Protein AF-A0A358KJN2-F1 (afdb_monomer_lite)

pLDDT: mean 77.31, std 19.01, range [31.12, 95.62]

Sequence (207 aa):
GGTTQKQGVAPDIVLPTPYDYMEIGEATLPNSLAADHTDPLNYRKLNRVNDYVKRLTTRSDARIKDDQDFAYILEDIKTLKERLLDKSLSLNETTRLKEKDDEKEKREIRKKERKDRGKPEETVYDLTIKMIQKNLKLGEEVEDEEKPIRLEEEDDNEEEVEEDEEDAPKLDPHLRETMFILHDYIKLLDPKKQIAAKDSGDSNPVQ

Radius of gyration: 24.32 Å; chains: 1; bounding box: 46×49×75 Å

Foldseek 3Di:
DWDCFLVHDDDLADQQALVVVDCDDLVNDPPGDDTDDDDDDDDDDPPLPVVCSVVLNVVLVVVLVVDPVSVVRVVVSVVSVVCVVDPDDDPDPVVVVVVVVVVVVVVVVVVVVVVVVDDPPDDDFDDDPVCVVVVPDTPDDPPDDPDPPDPPPPPVDPPPPVPVPVPPDDPDPVVVSVVVSVVVSVVPDDPVPPPDPPCPDDDDDDD

Structure (mmCIF, N/CA/C/O backbone):
data_AF-A0A358KJN2-F1
#
_entry.id   AF-A0A358KJN2-F1
#
loop_
_atom_site.group_PDB
_atom_site.id
_atom_site.type_symbol
_atom_site.label_atom_id
_atom_site.label_alt_id
_atom_site.label_comp_id
_atom_site.label_asym_id
_atom_site.label_entity_id
_atom_site.label_seq_id
_atom_site.pdbx_PDB_ins_code
_atom_site.Cartn_x
_atom_site.Cartn_y
_atom_site.Cartn_z
_atom_site.occupancy
_atom_site.B_iso_or_equiv
_atom_site.auth_seq_id
_atom_site.auth_comp_id
_atom_site.auth_asym_id
_atom_site.auth_atom_id
_atom_site.pdbx_PDB_model_num
ATOM 1 N N . GLY A 1 1 ? 18.711 13.678 -13.157 1.00 80.94 1 GLY A N 1
ATOM 2 C CA . GLY A 1 1 ? 18.967 13.342 -11.758 1.00 80.94 1 GLY A CA 1
ATOM 3 C C . GLY A 1 1 ? 17.910 13.988 -10.904 1.00 80.94 1 GLY A C 1
ATOM 4 O O . GLY A 1 1 ? 18.170 15.053 -10.375 1.00 80.94 1 GLY A O 1
ATOM 5 N N . GLY A 1 2 ? 16.718 13.395 -10.810 1.00 82.06 2 GLY A N 1
ATOM 6 C CA . GLY A 1 2 ? 15.733 13.837 -9.816 1.00 82.06 2 GLY A CA 1
ATOM 7 C C . GLY A 1 2 ? 16.066 13.225 -8.456 1.00 82.06 2 GLY A C 1
ATOM 8 O O . GLY A 1 2 ? 16.504 12.074 -8.415 1.00 82.06 2 GLY A O 1
ATOM 9 N N . THR A 1 3 ? 15.911 13.989 -7.376 1.00 85.88 3 THR A N 1
ATOM 10 C CA . THR A 1 3 ? 16.039 13.477 -6.004 1.00 85.88 3 THR A CA 1
ATOM 11 C C . THR A 1 3 ? 14.755 12.778 -5.551 1.00 85.88 3 THR A C 1
ATOM 13 O O . THR A 1 3 ? 13.666 13.126 -5.999 1.00 85.88 3 THR A O 1
ATOM 16 N N . THR A 1 4 ? 14.872 11.816 -4.635 1.00 88.25 4 THR A N 1
ATOM 17 C CA . THR A 1 4 ? 13.730 1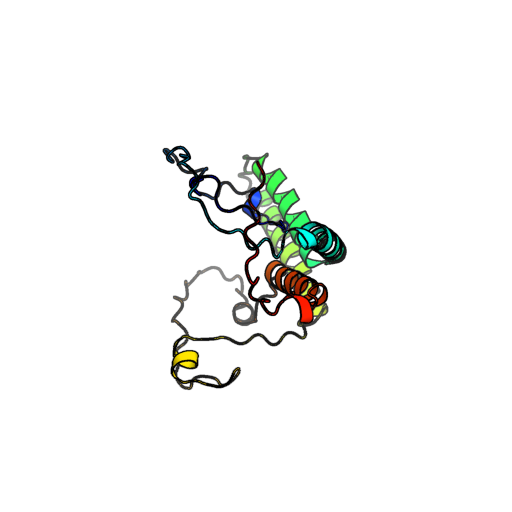1.184 -3.951 1.00 88.25 4 THR A CA 1
ATOM 18 C C . THR A 1 4 ? 13.247 11.991 -2.743 1.00 88.25 4 THR A C 1
ATOM 20 O O . THR A 1 4 ? 12.239 11.636 -2.139 1.00 88.25 4 THR A O 1
ATOM 23 N N . GLN A 1 5 ? 13.946 13.073 -2.378 1.00 88.44 5 GLN A N 1
ATOM 24 C CA . GLN A 1 5 ? 13.589 13.943 -1.254 1.00 88.44 5 GLN A CA 1
ATOM 25 C C . GLN A 1 5 ? 12.132 14.411 -1.373 1.00 88.44 5 GLN A C 1
ATOM 27 O O . GLN A 1 5 ? 11.743 14.943 -2.416 1.00 88.44 5 GLN A O 1
ATOM 32 N N . LYS A 1 6 ? 11.337 14.254 -0.306 1.00 86.00 6 LYS A N 1
ATOM 33 C CA . LYS A 1 6 ? 9.888 14.577 -0.226 1.00 86.00 6 LYS A CA 1
ATOM 34 C C . LYS A 1 6 ? 8.957 13.772 -1.139 1.00 86.00 6 LYS A C 1
ATOM 36 O O . LYS A 1 6 ? 7.827 13.517 -0.742 1.00 86.00 6 LYS A O 1
ATOM 41 N N . GLN A 1 7 ? 9.380 13.429 -2.352 1.00 82.31 7 GLN A N 1
ATOM 42 C CA . GLN A 1 7 ? 8.537 12.785 -3.364 1.00 82.31 7 GLN A CA 1
ATOM 43 C C . GLN A 1 7 ? 8.603 11.254 -3.312 1.00 82.31 7 GLN A C 1
ATOM 45 O O . GLN A 1 7 ? 7.699 10.591 -3.813 1.00 82.31 7 GLN A O 1
ATOM 50 N N . GLY A 1 8 ? 9.646 10.691 -2.696 1.00 88.56 8 GLY A N 1
ATOM 51 C CA . GLY A 1 8 ? 9.863 9.252 -2.630 1.00 88.56 8 GLY A CA 1
ATOM 52 C C . GLY A 1 8 ? 10.015 8.617 -4.015 1.00 88.56 8 GLY A C 1
ATOM 53 O O . GLY A 1 8 ? 10.460 9.254 -4.972 1.00 88.56 8 GLY A O 1
ATOM 54 N N . VAL A 1 9 ? 9.648 7.339 -4.109 1.00 91.00 9 VAL A N 1
ATOM 55 C CA . VAL A 1 9 ? 9.553 6.600 -5.372 1.00 91.00 9 VAL A CA 1
ATOM 56 C C . VAL A 1 9 ? 8.091 6.232 -5.583 1.00 91.00 9 VAL A C 1
ATOM 58 O O . VAL A 1 9 ? 7.547 5.414 -4.845 1.00 91.00 9 VAL A O 1
ATOM 61 N N . ALA A 1 10 ? 7.455 6.840 -6.583 1.00 89.88 10 ALA A N 1
ATOM 62 C CA . ALA A 1 10 ? 6.084 6.505 -6.947 1.00 89.88 10 ALA A CA 1
ATOM 63 C C . ALA A 1 10 ? 6.050 5.131 -7.646 1.00 89.88 10 ALA A C 1
ATOM 65 O O . ALA A 1 10 ? 6.759 4.954 -8.643 1.00 89.88 10 ALA A O 1
ATOM 66 N N . PRO A 1 11 ? 5.262 4.159 -7.152 1.00 92.56 11 PRO A N 1
ATOM 67 C CA . PRO A 1 11 ? 5.132 2.862 -7.803 1.00 92.56 11 PRO A CA 1
ATOM 68 C C . PRO A 1 11 ? 4.306 2.969 -9.094 1.00 92.56 11 PRO A C 1
ATOM 70 O O . PRO A 1 11 ? 3.383 3.776 -9.189 1.00 92.56 11 PRO A O 1
ATOM 73 N N . ASP A 1 12 ? 4.602 2.113 -10.078 1.00 92.00 12 ASP A N 1
ATOM 74 C CA . ASP A 1 12 ? 3.859 2.064 -11.351 1.00 92.00 12 ASP A CA 1
ATOM 75 C C . ASP A 1 12 ? 2.407 1.582 -11.172 1.00 92.00 12 ASP A C 1
ATOM 77 O O . ASP A 1 12 ? 1.512 1.960 -11.930 1.00 92.00 12 ASP A O 1
ATOM 81 N N . ILE A 1 13 ? 2.174 0.721 -10.177 1.00 93.12 13 ILE A N 1
ATOM 82 C CA . ILE A 1 13 ? 0.859 0.198 -9.800 1.00 93.12 13 ILE A CA 1
ATOM 83 C C . ILE A 1 13 ? 0.648 0.548 -8.330 1.00 93.12 13 ILE A C 1
ATOM 85 O O . ILE A 1 13 ? 1.373 0.061 -7.463 1.00 93.12 13 ILE A O 1
ATOM 89 N N . VAL A 1 14 ? -0.327 1.413 -8.064 1.00 92.50 14 VAL A N 1
ATOM 90 C CA . VAL A 1 14 ? -0.659 1.874 -6.714 1.00 92.50 14 VAL A CA 1
ATOM 91 C C . VAL A 1 14 ? -1.756 0.977 -6.156 1.00 92.50 14 VAL A C 1
ATOM 93 O O . VAL A 1 14 ? -2.854 0.923 -6.708 1.00 92.50 14 VAL A O 1
ATOM 96 N N . LEU A 1 15 ? -1.461 0.284 -5.060 1.00 93.69 15 LEU A N 1
ATOM 97 C CA . LEU A 1 15 ? -2.458 -0.462 -4.299 1.00 93.69 15 LEU A CA 1
ATOM 98 C C . LEU A 1 15 ? -3.095 0.467 -3.258 1.00 93.69 15 LEU A C 1
ATOM 100 O O . LEU A 1 15 ? -2.390 1.309 -2.705 1.00 93.69 15 LEU A O 1
ATOM 104 N N . PRO A 1 16 ? -4.400 0.344 -2.966 1.00 92.88 16 PRO A N 1
ATOM 105 C CA . PRO A 1 16 ? -5.042 1.197 -1.976 1.00 92.88 16 PRO A CA 1
ATOM 106 C C . PRO A 1 16 ? -4.472 0.911 -0.584 1.00 92.88 16 PRO A C 1
ATOM 108 O O . PRO A 1 16 ? -4.494 -0.232 -0.124 1.00 92.88 16 PRO A O 1
ATOM 111 N N . THR A 1 17 ? -3.989 1.946 0.105 1.00 90.56 17 THR A N 1
ATOM 112 C CA . THR A 1 17 ? -3.525 1.841 1.492 1.00 90.56 17 THR A CA 1
ATOM 113 C C . THR A 1 17 ? -4.130 2.955 2.357 1.00 90.56 17 THR A C 1
ATOM 115 O O . THR A 1 17 ? -4.420 4.046 1.858 1.00 90.56 17 THR A O 1
ATOM 118 N N . PRO A 1 18 ? -4.335 2.726 3.667 1.00 86.94 18 PRO A N 1
ATOM 119 C CA . PRO A 1 18 ? -4.696 3.801 4.591 1.00 86.94 18 PRO A CA 1
ATOM 120 C C . PRO A 1 18 ? -3.531 4.775 4.827 1.00 86.94 18 PRO A C 1
ATOM 122 O O . PRO A 1 18 ? -3.769 5.946 5.122 1.00 86.94 18 PRO A O 1
ATOM 125 N N . TYR A 1 19 ? -2.286 4.316 4.656 1.00 86.75 19 TYR A N 1
ATOM 126 C CA . TYR A 1 19 ? -1.076 5.110 4.872 1.00 86.75 19 TYR A CA 1
ATOM 127 C C . TYR A 1 19 ? -0.949 6.289 3.908 1.00 86.75 19 TYR A C 1
ATOM 129 O O . TYR A 1 19 ? -0.440 7.329 4.312 1.00 86.75 19 TYR A O 1
ATOM 137 N N . ASP A 1 20 ? -1.489 6.176 2.690 1.00 86.00 20 ASP A N 1
ATOM 138 C CA . ASP A 1 20 ? -1.489 7.260 1.693 1.00 86.00 20 ASP A CA 1
ATOM 139 C C . ASP A 1 20 ? -2.196 8.538 2.177 1.00 86.00 20 ASP A C 1
ATOM 141 O O . ASP A 1 20 ? -1.985 9.621 1.630 1.00 86.00 20 ASP A O 1
ATOM 145 N N . TYR A 1 21 ? -3.061 8.419 3.187 1.00 85.19 21 TYR A N 1
ATOM 146 C CA . TYR A 1 21 ? -3.820 9.531 3.760 1.00 85.19 21 TYR A CA 1
ATOM 147 C C . TYR A 1 21 ? -3.295 9.976 5.124 1.00 85.19 21 TYR A C 1
ATOM 149 O O . TYR A 1 21 ? -3.765 10.979 5.659 1.00 85.19 21 TYR A O 1
ATOM 157 N N . MET A 1 22 ? -2.345 9.243 5.701 1.00 83.38 22 MET A N 1
ATOM 158 C CA . MET A 1 22 ? -1.705 9.635 6.948 1.00 83.38 22 MET A CA 1
ATOM 159 C C . MET A 1 22 ? -0.610 10.666 6.660 1.00 83.38 22 MET A C 1
ATOM 161 O O . MET A 1 22 ? 0.044 10.626 5.622 1.00 83.38 22 MET A O 1
ATOM 165 N N . GLU A 1 23 ? -0.367 11.586 7.595 1.00 81.12 23 GLU A N 1
ATOM 166 C CA . GLU A 1 23 ? 0.681 12.612 7.471 1.00 81.12 23 GLU A CA 1
ATOM 167 C C . GLU A 1 23 ? 2.091 12.036 7.738 1.00 81.12 23 GLU A C 1
ATOM 169 O O . GLU A 1 23 ? 2.881 12.584 8.508 1.00 81.12 23 GLU A O 1
ATOM 174 N N . ILE A 1 24 ? 2.421 10.911 7.101 1.00 83.75 24 ILE A N 1
ATOM 175 C CA . ILE A 1 24 ? 3.669 10.168 7.285 1.00 83.75 24 ILE A CA 1
ATOM 176 C C . ILE A 1 24 ? 4.584 10.416 6.084 1.00 83.75 24 ILE A C 1
ATOM 178 O O . ILE A 1 24 ? 4.216 10.159 4.941 1.00 83.75 24 ILE A O 1
ATOM 182 N N . GLY A 1 25 ? 5.807 10.883 6.340 1.00 84.88 25 GLY A N 1
ATOM 183 C CA . GLY A 1 25 ? 6.859 10.971 5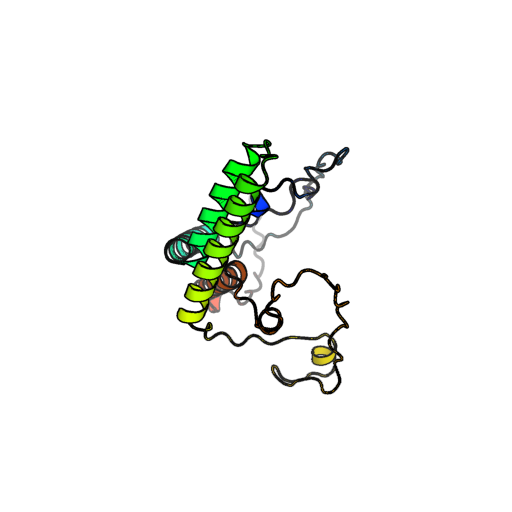.330 1.00 84.88 25 GLY A CA 1
ATOM 184 C C . GLY A 1 25 ? 7.764 12.187 5.493 1.00 84.88 25 GLY A C 1
ATOM 185 O O . GLY A 1 25 ? 7.517 13.092 6.284 1.00 84.88 25 GLY A O 1
ATOM 186 N N . GLU A 1 26 ? 8.826 12.247 4.693 1.00 86.50 26 GLU A N 1
ATOM 187 C CA . GLU A 1 26 ? 9.762 13.380 4.719 1.00 86.50 26 GLU A CA 1
ATOM 188 C C . GLU A 1 26 ? 9.114 14.709 4.319 1.00 86.50 26 GLU A C 1
ATOM 190 O O . GLU A 1 26 ? 9.621 15.778 4.663 1.00 86.50 26 GLU A O 1
ATOM 195 N N . ALA A 1 27 ? 8.019 14.658 3.559 1.00 85.50 27 ALA A N 1
ATOM 196 C CA . ALA A 1 27 ? 7.291 15.840 3.120 1.00 85.50 27 ALA A CA 1
ATOM 197 C C . ALA A 1 27 ? 6.521 16.527 4.256 1.00 85.50 27 ALA A C 1
ATOM 199 O O . ALA A 1 27 ? 6.342 17.743 4.194 1.00 85.50 27 ALA A O 1
ATOM 200 N N . THR A 1 28 ? 6.093 15.780 5.277 1.00 85.94 28 THR A N 1
ATOM 201 C CA . THR A 1 28 ? 5.299 16.307 6.399 1.00 85.94 28 THR A CA 1
ATOM 202 C C . THR A 1 28 ? 6.165 16.804 7.557 1.00 85.94 28 THR A C 1
ATOM 204 O O . THR A 1 28 ? 5.679 17.523 8.428 1.00 85.94 28 THR A O 1
ATOM 207 N N . LEU A 1 29 ? 7.468 16.498 7.549 1.00 88.31 29 LEU A N 1
ATOM 208 C CA . LEU A 1 29 ? 8.407 16.957 8.570 1.00 88.31 29 LEU A CA 1
ATOM 209 C C . LEU A 1 29 ? 8.662 18.476 8.500 1.00 88.31 29 LEU A C 1
ATOM 211 O O . LEU A 1 29 ? 8.881 19.029 7.412 1.00 88.31 29 LEU A O 1
ATOM 215 N N . PRO A 1 30 ? 8.736 19.161 9.659 1.00 87.62 30 PRO A N 1
ATOM 216 C CA . PRO A 1 30 ? 9.124 20.563 9.698 1.00 87.62 30 PRO A CA 1
ATOM 217 C C . PRO A 1 30 ? 10.565 20.731 9.195 1.00 87.62 30 PRO A C 1
ATOM 219 O O . PRO A 1 30 ? 11.446 19.936 9.514 1.00 87.62 30 PRO A O 1
ATOM 222 N N . ASN A 1 31 ? 10.815 21.795 8.428 1.00 88.38 31 ASN A N 1
ATOM 223 C CA . ASN A 1 31 ? 12.133 22.138 7.868 1.00 88.38 31 ASN A CA 1
ATOM 224 C C . ASN A 1 31 ? 12.745 21.091 6.914 1.00 88.38 31 ASN A C 1
ATOM 226 O O . ASN A 1 31 ? 13.958 21.071 6.711 1.00 88.38 31 ASN A O 1
ATOM 230 N N . SER A 1 32 ? 11.923 20.250 6.283 1.00 88.19 32 SER A N 1
ATOM 231 C CA . SER A 1 32 ? 12.379 19.342 5.226 1.00 88.19 32 SER A CA 1
ATOM 232 C C . SER A 1 32 ? 12.924 20.115 4.014 1.00 88.19 32 SER A C 1
ATOM 234 O O . SER A 1 32 ? 12.274 21.041 3.504 1.00 88.19 32 SER A O 1
ATOM 236 N N . LEU A 1 33 ? 14.111 19.729 3.534 1.00 89.94 33 LEU A N 1
ATOM 237 C CA . LEU A 1 33 ? 14.793 20.376 2.406 1.00 89.94 33 LEU A CA 1
ATOM 238 C C . LEU A 1 33 ? 13.964 20.286 1.116 1.00 89.94 33 LEU A C 1
ATOM 240 O O . LEU A 1 33 ? 13.203 19.343 0.900 1.00 89.94 33 LEU A O 1
ATOM 244 N N . ALA A 1 34 ? 14.070 21.297 0.252 1.00 88.50 34 ALA A N 1
ATOM 245 C CA . ALA A 1 34 ? 13.423 21.265 -1.057 1.00 88.50 34 ALA A CA 1
ATOM 246 C C . ALA A 1 34 ? 14.061 20.197 -1.959 1.00 88.50 34 ALA A C 1
ATOM 248 O O . ALA A 1 34 ? 15.255 19.923 -1.858 1.00 88.50 34 ALA A O 1
ATOM 249 N N . ALA A 1 35 ? 13.255 19.603 -2.840 1.00 87.19 35 ALA A N 1
ATOM 250 C CA . ALA A 1 35 ? 13.754 18.664 -3.832 1.00 87.19 35 ALA A CA 1
ATOM 251 C C . ALA A 1 35 ? 14.598 19.412 -4.877 1.00 87.19 35 ALA A C 1
ATOM 253 O O . ALA A 1 35 ? 14.116 20.365 -5.490 1.00 87.19 35 ALA A O 1
ATOM 254 N N . ASP A 1 36 ? 15.836 18.967 -5.082 1.00 88.62 36 ASP A N 1
ATOM 255 C CA . ASP A 1 36 ? 16.755 19.512 -6.081 1.00 88.62 36 ASP A CA 1
ATOM 256 C C . ASP A 1 36 ? 16.916 18.557 -7.274 1.00 88.62 36 ASP A C 1
ATOM 258 O O . ASP A 1 36 ? 16.765 17.337 -7.151 1.00 88.62 36 ASP A O 1
ATOM 262 N N . HIS A 1 37 ? 17.203 19.117 -8.446 1.00 87.19 37 HIS A N 1
ATOM 263 C CA . HIS A 1 37 ? 17.357 18.375 -9.689 1.00 87.19 37 HIS A CA 1
ATOM 264 C C . HIS A 1 37 ? 18.717 18.662 -10.310 1.00 87.19 37 HIS A C 1
ATOM 266 O O . HIS A 1 37 ? 19.098 19.802 -10.548 1.00 87.19 37 HIS A O 1
ATOM 272 N N . THR A 1 38 ? 19.423 17.590 -10.637 1.00 88.81 38 THR A N 1
ATOM 273 C CA . THR A 1 38 ? 20.708 17.626 -11.332 1.00 88.81 38 THR A CA 1
ATOM 274 C C . THR A 1 38 ? 20.570 17.101 -12.751 1.00 88.81 38 THR A C 1
ATOM 276 O O . THR A 1 38 ? 19.654 16.321 -13.069 1.00 88.81 38 THR A O 1
ATOM 279 N N . ASP A 1 39 ? 21.513 17.501 -13.603 1.00 91.12 39 ASP A N 1
ATOM 280 C CA . ASP A 1 39 ? 21.554 17.083 -14.997 1.00 91.12 39 ASP A CA 1
ATOM 281 C C . ASP A 1 39 ? 21.494 15.550 -15.116 1.00 91.12 39 ASP A C 1
ATOM 283 O O . ASP A 1 39 ? 22.182 14.815 -14.397 1.00 91.12 39 ASP A O 1
ATOM 287 N N . PRO A 1 40 ? 20.607 15.012 -15.969 1.00 90.44 40 PRO A N 1
ATOM 288 C CA . PRO A 1 40 ? 20.506 13.578 -16.164 1.00 90.44 40 PRO A CA 1
ATOM 289 C C . PRO A 1 40 ? 21.774 13.039 -16.827 1.00 90.44 40 PRO A C 1
ATOM 291 O O . PRO A 1 40 ? 22.185 13.502 -17.887 1.00 90.44 40 PRO A O 1
ATOM 294 N N . LEU A 1 41 ? 22.364 12.007 -16.225 1.00 90.19 41 LEU A N 1
ATOM 295 C CA . LEU A 1 41 ? 23.434 11.251 -16.862 1.00 90.19 41 LEU A CA 1
ATOM 296 C C . LEU A 1 41 ? 22.869 10.407 -18.013 1.00 90.19 41 LEU A C 1
ATOM 298 O O . LEU A 1 41 ? 21.746 9.903 -17.936 1.00 90.19 41 LEU A O 1
ATOM 302 N N . ASN A 1 42 ? 23.667 10.205 -19.059 1.00 90.75 42 ASN A N 1
ATOM 303 C CA . ASN A 1 42 ? 23.316 9.300 -20.147 1.00 90.75 42 ASN A CA 1
ATOM 304 C C . ASN A 1 42 ? 23.451 7.843 -19.686 1.00 90.75 42 ASN A C 1
ATOM 306 O O . ASN A 1 42 ? 24.541 7.386 -19.350 1.00 90.75 42 ASN A O 1
ATOM 310 N N . TYR A 1 43 ? 22.347 7.098 -19.707 1.00 90.19 43 TYR A N 1
ATOM 311 C CA . TYR A 1 43 ? 22.322 5.661 -19.439 1.00 90.19 43 TYR A CA 1
ATOM 312 C C . TYR A 1 43 ? 21.399 4.946 -20.426 1.00 90.19 43 TYR A C 1
ATOM 314 O O . TYR A 1 43 ? 20.447 5.522 -20.958 1.00 90.19 43 TYR A O 1
ATOM 322 N N . ARG A 1 44 ? 21.664 3.659 -20.669 1.00 91.25 44 ARG A N 1
ATOM 323 C CA . ARG A 1 44 ? 20.823 2.834 -21.540 1.00 91.25 44 ARG A CA 1
ATOM 324 C C . ARG A 1 44 ? 19.601 2.335 -20.772 1.00 91.25 44 ARG A C 1
ATOM 326 O O . ARG A 1 44 ? 19.730 1.518 -19.862 1.00 91.25 44 ARG A O 1
ATOM 333 N N . LYS A 1 45 ? 18.412 2.779 -21.175 1.00 87.56 45 LYS A N 1
ATOM 334 C CA . LYS A 1 45 ? 17.134 2.281 -20.650 1.00 87.56 45 LYS A CA 1
ATOM 335 C C . LYS A 1 45 ? 16.825 0.906 -21.239 1.00 87.56 45 LYS A C 1
ATOM 337 O O . LYS A 1 45 ? 16.866 0.735 -22.452 1.00 87.56 45 LYS A O 1
ATOM 342 N N . LEU A 1 46 ? 16.512 -0.066 -20.383 1.00 85.44 46 LEU A N 1
ATOM 343 C CA . LEU A 1 46 ? 16.138 -1.419 -20.814 1.00 85.44 46 LEU A CA 1
ATOM 344 C C . LEU A 1 46 ? 14.637 -1.558 -21.122 1.00 85.44 46 LEU A C 1
ATOM 346 O O . LEU A 1 46 ? 14.274 -2.514 -21.794 1.00 85.44 46 LEU A O 1
ATOM 350 N N . ASN A 1 47 ? 13.790 -0.639 -20.625 1.00 80.31 47 ASN A N 1
ATOM 351 C CA . ASN A 1 47 ? 12.341 -0.532 -20.879 1.00 80.31 47 ASN A CA 1
ATOM 352 C C . ASN A 1 47 ? 11.600 -1.879 -21.002 1.00 80.31 47 ASN A C 1
ATOM 354 O O . ASN A 1 47 ? 10.883 -2.118 -21.965 1.00 80.31 47 ASN A O 1
ATOM 358 N N . ARG A 1 48 ? 11.773 -2.774 -20.023 1.00 83.06 48 ARG A N 1
ATOM 359 C CA . ARG A 1 48 ? 11.203 -4.133 -20.088 1.00 83.06 48 ARG A CA 1
ATOM 360 C C . ARG A 1 48 ? 9.749 -4.227 -19.626 1.00 83.06 48 ARG A C 1
ATOM 362 O O . ARG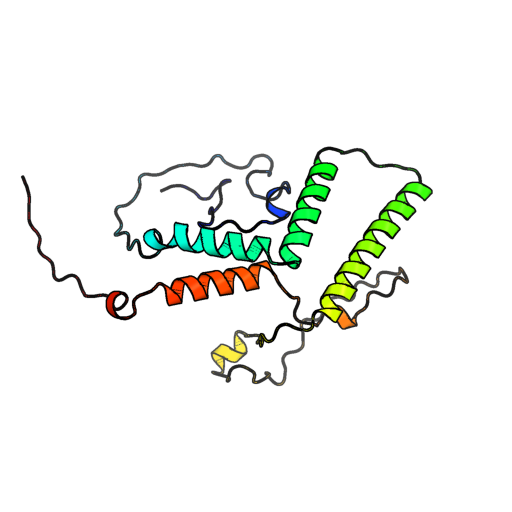 A 1 48 ? 9.065 -5.167 -20.007 1.00 83.06 48 ARG A O 1
ATOM 369 N N . VAL A 1 49 ? 9.303 -3.281 -18.798 1.00 85.00 49 VAL A N 1
ATOM 370 C CA . VAL A 1 49 ? 8.036 -3.389 -18.052 1.00 85.00 49 VAL A CA 1
ATOM 371 C C . VAL A 1 49 ? 6.952 -2.455 -18.599 1.00 85.00 49 VAL A C 1
ATOM 373 O O . VAL A 1 49 ? 5.786 -2.839 -18.607 1.00 85.00 49 VAL A O 1
ATOM 376 N N . ASN A 1 50 ? 7.320 -1.272 -19.114 1.00 86.81 50 ASN A N 1
ATOM 377 C CA . ASN A 1 50 ? 6.383 -0.192 -19.472 1.00 86.81 50 ASN A CA 1
ATOM 378 C C . ASN A 1 50 ? 5.222 -0.632 -20.378 1.00 86.81 50 ASN A C 1
ATOM 380 O O . ASN A 1 50 ? 4.084 -0.226 -20.151 1.00 86.81 50 ASN A O 1
ATOM 384 N N . ASP A 1 51 ? 5.483 -1.499 -21.358 1.00 88.38 51 ASP A N 1
ATOM 385 C CA . ASP A 1 51 ? 4.459 -1.972 -22.302 1.00 88.38 51 ASP A CA 1
ATOM 386 C C . ASP A 1 51 ? 3.379 -2.844 -21.634 1.00 88.38 51 ASP A C 1
ATOM 388 O O . ASP A 1 51 ? 2.260 -2.974 -22.141 1.00 88.38 51 ASP A O 1
ATOM 392 N N . TYR A 1 52 ? 3.695 -3.435 -20.480 1.00 90.50 52 TYR A N 1
ATOM 393 C CA . TYR A 1 52 ? 2.813 -4.336 -19.743 1.00 90.50 52 TYR A CA 1
ATOM 394 C C . TYR A 1 52 ? 2.049 -3.633 -18.619 1.00 90.50 52 TYR A C 1
ATOM 396 O O . TYR A 1 52 ? 0.964 -4.102 -18.273 1.00 90.50 52 TYR A O 1
ATOM 404 N N . VAL A 1 53 ? 2.553 -2.502 -18.099 1.00 92.44 53 VAL A N 1
ATOM 405 C CA . VAL A 1 53 ? 1.995 -1.799 -16.923 1.00 92.44 53 VAL A CA 1
ATOM 406 C C . VAL A 1 53 ? 0.488 -1.600 -17.056 1.00 92.44 53 VAL A C 1
ATOM 408 O O . VAL A 1 53 ? -0.261 -2.084 -16.220 1.00 92.44 53 VAL A O 1
ATOM 411 N N . LYS A 1 54 ? 0.006 -1.025 -18.165 1.00 93.44 54 LYS A N 1
ATOM 412 C CA . LYS A 1 54 ? -1.432 -0.759 -18.361 1.00 93.44 54 LYS A CA 1
ATOM 413 C C . LYS A 1 54 ? -2.304 -2.021 -18.263 1.00 93.44 54 LYS A C 1
ATOM 415 O O . LYS A 1 54 ? -3.417 -1.975 -17.735 1.00 93.44 54 LYS A O 1
ATOM 420 N N . ARG A 1 55 ? -1.812 -3.153 -18.786 1.00 93.12 55 ARG A N 1
ATOM 421 C CA . ARG A 1 55 ? -2.518 -4.442 -18.704 1.00 93.12 55 ARG A CA 1
ATOM 422 C C . ARG A 1 55 ? -2.487 -4.991 -17.281 1.00 93.12 55 ARG A C 1
ATOM 424 O O . ARG A 1 55 ? -3.505 -5.502 -16.829 1.00 93.12 55 ARG A O 1
ATOM 431 N N . LEU A 1 56 ? -1.350 -4.879 -16.595 1.00 94.19 56 LEU A N 1
ATOM 432 C CA . LEU A 1 56 ? -1.194 -5.311 -15.207 1.00 94.19 56 LEU A CA 1
ATOM 433 C C . LEU A 1 56 ? -2.101 -4.510 -14.269 1.00 94.19 56 LEU A C 1
ATOM 435 O O . LEU A 1 56 ? -2.837 -5.125 -13.506 1.00 94.19 56 LEU A O 1
ATOM 439 N N . THR A 1 57 ? -2.145 -3.181 -14.406 1.00 94.81 57 THR A N 1
ATOM 440 C CA . THR A 1 57 ? -3.045 -2.308 -13.637 1.00 94.81 57 THR A CA 1
ATOM 441 C C . THR A 1 57 ? -4.500 -2.734 -13.811 1.00 94.81 57 THR A C 1
ATOM 443 O O . THR A 1 57 ? -5.183 -2.989 -12.834 1.00 94.81 57 THR A O 1
ATOM 446 N N . THR A 1 58 ? -4.954 -2.948 -15.053 1.00 95.25 58 THR A N 1
ATOM 447 C CA . THR A 1 58 ? -6.350 -3.355 -15.318 1.00 95.25 58 THR A CA 1
ATOM 448 C C . THR A 1 58 ? -6.706 -4.695 -14.661 1.00 95.25 58 THR A C 1
ATOM 450 O O . THR A 1 58 ? -7.824 -4.879 -14.184 1.00 95.25 58 THR A O 1
ATOM 453 N N . ARG A 1 59 ? -5.772 -5.657 -14.653 1.00 94.75 59 ARG A N 1
ATOM 454 C CA . ARG A 1 59 ? -5.983 -6.974 -14.029 1.00 94.75 59 ARG A CA 1
ATOM 455 C C . ARG A 1 59 ? -5.958 -6.892 -12.505 1.00 94.75 59 ARG A C 1
ATOM 457 O O . ARG A 1 59 ? -6.747 -7.579 -11.867 1.00 94.75 59 ARG A O 1
ATOM 464 N N . SER A 1 60 ? -5.083 -6.052 -11.960 1.00 95.62 60 SER A N 1
ATOM 465 C CA . SER A 1 60 ? -4.994 -5.779 -10.527 1.00 95.62 60 SER A CA 1
ATOM 466 C C . SER A 1 60 ? -6.265 -5.101 -10.021 1.00 95.62 60 SER A C 1
ATOM 468 O O . SER A 1 60 ? -6.927 -5.628 -9.135 1.00 95.62 60 SER A O 1
ATOM 470 N N . ASP A 1 61 ? -6.710 -4.034 -10.691 1.00 94.69 61 ASP A N 1
ATOM 471 C CA . ASP A 1 61 ? -7.944 -3.311 -10.363 1.00 94.69 61 ASP A CA 1
ATOM 472 C C . ASP A 1 61 ? -9.185 -4.214 -10.381 1.00 94.69 61 ASP A C 1
ATOM 474 O O . ASP A 1 61 ? -10.129 -3.992 -9.624 1.00 94.69 61 ASP A O 1
ATOM 478 N N . ALA A 1 62 ? -9.216 -5.213 -11.269 1.00 95.50 62 ALA A N 1
ATOM 479 C CA . ALA A 1 62 ? -10.296 -6.193 -11.312 1.00 95.50 62 ALA A CA 1
ATOM 480 C C . ALA A 1 62 ? -10.275 -7.109 -10.078 1.00 95.50 62 ALA A C 1
ATOM 482 O O . ALA A 1 62 ? -11.311 -7.281 -9.448 1.00 95.50 62 ALA A O 1
ATOM 483 N N . ARG A 1 63 ? -9.103 -7.630 -9.687 1.00 94.06 63 ARG A N 1
ATOM 484 C CA . ARG A 1 63 ? -8.965 -8.468 -8.484 1.00 94.06 63 ARG A CA 1
ATOM 485 C C . ARG A 1 63 ? -9.272 -7.704 -7.204 1.00 94.06 63 ARG A C 1
ATOM 487 O O . ARG A 1 63 ? -10.024 -8.198 -6.379 1.00 94.06 63 ARG A O 1
ATOM 494 N N . ILE A 1 64 ? -8.754 -6.483 -7.078 1.00 94.00 64 ILE A N 1
ATOM 495 C CA . ILE A 1 64 ? -8.976 -5.615 -5.912 1.00 94.00 64 ILE A CA 1
ATOM 496 C C . ILE A 1 64 ? -10.473 -5.348 -5.693 1.00 94.00 64 ILE A C 1
ATOM 498 O O . ILE A 1 64 ? -10.910 -5.225 -4.554 1.00 94.00 64 ILE A O 1
ATOM 502 N N . LYS A 1 65 ? -11.275 -5.262 -6.764 1.00 93.38 65 LYS A N 1
ATOM 503 C CA . LYS A 1 65 ? -12.734 -5.078 -6.662 1.00 93.38 65 LYS A CA 1
ATOM 504 C C . LYS A 1 65 ? -13.474 -6.313 -6.159 1.00 93.38 65 LYS A C 1
ATOM 506 O O . LYS A 1 65 ? -14.506 -6.151 -5.514 1.00 93.38 65 LYS A O 1
ATOM 511 N N . ASP A 1 66 ? -12.971 -7.499 -6.480 1.00 92.69 66 ASP A N 1
ATOM 512 C CA . ASP A 1 66 ? -13.598 -8.772 -6.120 1.00 92.69 66 ASP A CA 1
ATOM 513 C C . ASP A 1 66 ? -13.104 -9.300 -4.757 1.00 92.69 66 ASP A C 1
ATOM 515 O O . ASP A 1 66 ? -13.696 -10.219 -4.193 1.00 92.69 66 ASP A O 1
ATOM 519 N N . ASP A 1 67 ? -12.025 -8.729 -4.216 1.00 91.38 67 ASP A N 1
ATOM 520 C CA . ASP A 1 67 ? -11.381 -9.165 -2.979 1.00 91.38 67 ASP A CA 1
ATOM 521 C C . ASP A 1 67 ? -11.982 -8.491 -1.732 1.00 91.38 67 ASP A C 1
ATOM 523 O O . ASP A 1 67 ? -11.975 -7.266 -1.569 1.00 91.38 67 ASP A O 1
ATOM 527 N N . GLN A 1 68 ? -12.462 -9.321 -0.805 1.00 90.62 68 GLN A N 1
ATOM 528 C CA . GLN A 1 68 ? -13.069 -8.886 0.450 1.00 90.62 68 GLN A CA 1
ATOM 529 C C . GLN A 1 68 ? -12.078 -8.154 1.372 1.00 90.62 68 GLN A C 1
ATOM 531 O O . GLN A 1 68 ? -12.474 -7.232 2.087 1.00 90.62 68 GLN A O 1
ATOM 536 N N . ASP A 1 69 ? -10.790 -8.508 1.351 1.00 89.94 69 ASP A N 1
ATOM 537 C CA . ASP A 1 69 ? -9.794 -7.843 2.198 1.00 89.94 69 ASP A CA 1
ATOM 538 C C . ASP A 1 69 ? -9.567 -6.398 1.745 1.00 89.94 69 ASP A C 1
ATOM 540 O O . ASP A 1 69 ? -9.502 -5.478 2.566 1.00 89.94 69 ASP A O 1
ATOM 544 N N . PHE A 1 70 ? -9.527 -6.179 0.429 1.00 92.56 70 PHE A N 1
ATOM 545 C CA . PHE A 1 70 ? -9.454 -4.841 -0.147 1.00 92.56 70 PHE A CA 1
ATOM 546 C C . PHE A 1 70 ? -10.746 -4.047 0.063 1.00 92.56 70 PHE A C 1
ATOM 548 O O . PHE A 1 70 ? -10.679 -2.831 0.253 1.00 92.56 70 PHE A O 1
ATOM 555 N N . ALA A 1 71 ? -11.908 -4.704 0.118 1.00 92.44 71 ALA A N 1
ATOM 556 C CA . ALA A 1 71 ? -13.154 -4.044 0.499 1.00 92.44 71 ALA A CA 1
ATOM 557 C C . ALA A 1 71 ? -13.083 -3.461 1.924 1.00 92.44 71 ALA A C 1
ATOM 559 O O . ALA A 1 71 ? -13.465 -2.303 2.121 1.00 92.44 71 ALA A O 1
ATOM 560 N N . TYR A 1 72 ? -12.526 -4.200 2.894 1.00 92.00 72 TYR A N 1
ATOM 561 C CA . TYR A 1 72 ? -12.295 -3.678 4.248 1.00 92.00 72 TYR A CA 1
ATOM 562 C C . TYR A 1 72 ? -11.277 -2.534 4.264 1.00 92.00 72 TYR A C 1
ATOM 564 O O . TYR A 1 72 ? -11.522 -1.514 4.900 1.00 92.00 72 TYR A O 1
ATOM 572 N N . ILE A 1 73 ? -10.175 -2.648 3.515 1.00 92.00 73 ILE A N 1
ATOM 573 C CA . ILE A 1 73 ? -9.175 -1.570 3.412 1.00 92.00 73 ILE A CA 1
ATOM 574 C C . ILE A 1 73 ? -9.813 -0.281 2.870 1.00 92.00 73 ILE A C 1
ATOM 576 O O . ILE A 1 73 ? -9.544 0.811 3.369 1.00 92.00 73 ILE A O 1
ATOM 580 N N . LEU A 1 74 ? -10.691 -0.383 1.870 1.00 92.62 74 LEU A N 1
ATOM 581 C CA . LEU A 1 74 ? -11.410 0.769 1.321 1.00 92.62 74 LEU A CA 1
ATOM 582 C C . LEU A 1 74 ? -12.405 1.379 2.321 1.00 92.62 74 LEU A C 1
ATOM 584 O O . LEU A 1 74 ? -12.594 2.598 2.318 1.00 92.62 74 LEU A O 1
ATOM 588 N N . GLU A 1 75 ? -13.044 0.565 3.162 1.00 92.31 75 GLU A N 1
ATOM 589 C CA . GLU A 1 75 ? -13.884 1.037 4.271 1.00 92.31 75 GLU A CA 1
ATOM 590 C C . GLU A 1 75 ? -13.051 1.785 5.322 1.00 92.31 75 GLU A C 1
ATOM 592 O O . GLU A 1 75 ? -13.414 2.887 5.745 1.00 92.31 75 GLU A O 1
ATOM 597 N N . ASP A 1 76 ? -11.894 1.235 5.682 1.00 91.56 76 ASP A N 1
ATOM 598 C CA . ASP A 1 76 ? -10.978 1.833 6.650 1.00 91.56 76 ASP A CA 1
ATOM 599 C C . ASP A 1 76 ? -10.419 3.163 6.127 1.00 91.56 76 ASP A C 1
ATOM 601 O O . ASP A 1 76 ? -10.379 4.148 6.861 1.00 91.56 76 ASP A O 1
ATOM 605 N N . ILE A 1 77 ? -10.099 3.250 4.830 1.00 92.81 77 ILE A N 1
ATOM 606 C CA . ILE A 1 77 ? -9.708 4.503 4.165 1.00 92.81 77 ILE A CA 1
ATOM 607 C C . ILE A 1 77 ? -10.814 5.562 4.271 1.00 92.81 77 ILE A C 1
ATOM 609 O O . ILE A 1 77 ? -10.519 6.734 4.510 1.00 92.81 77 ILE A O 1
ATOM 613 N N . LYS A 1 78 ? -12.086 5.193 4.072 1.00 92.81 78 LYS A N 1
ATOM 614 C CA . LYS A 1 78 ? -13.209 6.142 4.198 1.00 92.81 78 LYS A CA 1
ATOM 615 C C . LYS A 1 78 ? -13.345 6.640 5.632 1.00 92.81 78 LYS A C 1
ATOM 617 O O . LYS A 1 78 ? -13.384 7.847 5.849 1.00 92.81 78 LYS A O 1
ATOM 622 N N . THR A 1 79 ? -13.328 5.717 6.589 1.00 90.81 79 THR A N 1
ATOM 623 C CA . THR A 1 79 ? -13.412 6.028 8.020 1.00 90.81 79 THR A CA 1
ATOM 624 C C . THR A 1 79 ? -12.260 6.937 8.453 1.00 90.81 79 THR A C 1
ATOM 626 O O . THR A 1 79 ? -12.460 7.918 9.164 1.00 90.81 79 THR A O 1
ATOM 629 N N . LEU A 1 80 ? -11.044 6.660 7.979 1.00 90.94 80 LEU A N 1
ATOM 630 C CA . LEU A 1 80 ? -9.866 7.473 8.260 1.00 90.94 80 LEU A CA 1
ATOM 631 C C . LEU A 1 80 ? -9.994 8.884 7.672 1.00 90.94 80 LEU A C 1
ATOM 633 O O . LEU A 1 80 ? -9.690 9.855 8.357 1.00 90.94 80 LEU A O 1
ATOM 637 N N . LYS A 1 81 ? -10.495 9.026 6.440 1.00 90.81 81 LYS A N 1
ATOM 638 C CA . LYS A 1 81 ? -10.756 10.346 5.841 1.00 90.81 81 LYS A CA 1
ATOM 639 C C . LYS A 1 81 ? -11.749 11.163 6.659 1.00 90.81 81 LYS A C 1
ATOM 641 O O . LYS A 1 81 ? -11.527 12.354 6.852 1.00 90.81 8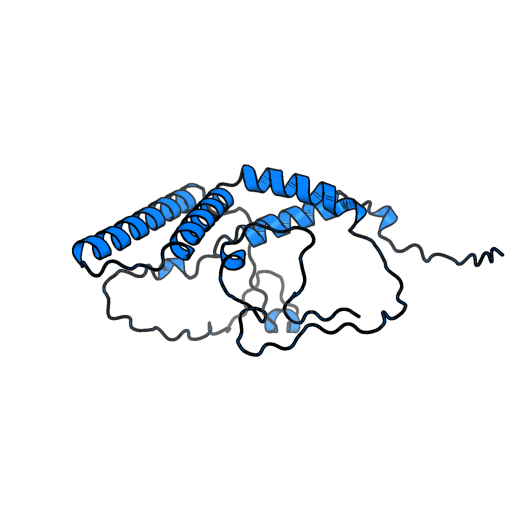1 LYS A O 1
ATOM 646 N N . GLU A 1 82 ? -12.816 10.538 7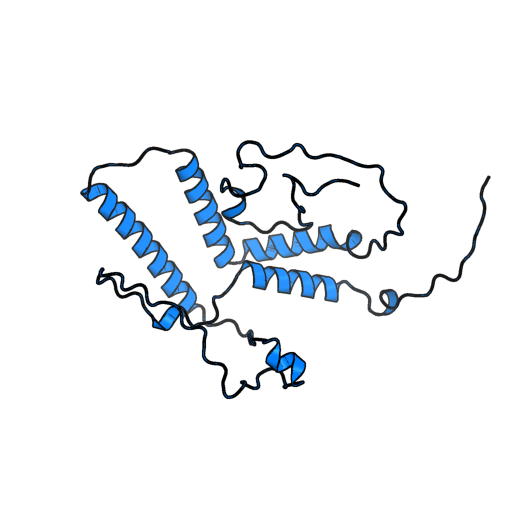.145 1.00 90.94 82 GLU A N 1
ATOM 647 C CA . GLU A 1 82 ? -13.801 11.198 8.007 1.00 90.94 82 GLU A CA 1
ATOM 648 C C . GLU A 1 82 ? -13.166 11.656 9.328 1.00 90.94 82 GLU A C 1
ATOM 650 O O . GLU A 1 82 ? -13.320 12.814 9.711 1.00 90.94 82 GLU A O 1
ATOM 655 N N . ARG A 1 83 ? -12.351 10.803 9.963 1.00 88.62 83 ARG A N 1
ATOM 656 C CA . ARG A 1 83 ? -11.606 11.140 11.193 1.00 88.62 83 ARG A CA 1
ATOM 657 C C . ARG A 1 83 ? -10.556 12.231 10.999 1.00 88.62 83 ARG A C 1
ATOM 659 O O . ARG A 1 83 ? -10.296 13.000 11.912 1.00 88.62 83 ARG A O 1
ATOM 666 N N . LEU A 1 84 ? -9.930 12.317 9.828 1.00 87.38 84 LEU A N 1
ATOM 667 C CA . LEU A 1 84 ? -8.972 13.388 9.536 1.00 87.38 84 LEU A CA 1
ATOM 668 C C . LEU A 1 84 ? -9.659 14.752 9.378 1.00 87.38 84 LEU A C 1
ATOM 670 O O . LEU A 1 84 ? -9.056 15.783 9.692 1.00 87.38 84 LEU A O 1
ATOM 674 N N . LEU A 1 85 ? -10.905 14.762 8.892 1.00 88.94 85 LEU A N 1
ATOM 675 C CA . LEU A 1 85 ? -11.725 15.970 8.794 1.00 88.94 85 LEU A CA 1
ATOM 676 C C . LEU A 1 85 ? -12.254 16.401 10.166 1.00 88.94 85 LEU A C 1
ATOM 678 O O . LEU A 1 85 ? -12.243 17.596 10.469 1.00 88.94 85 LEU A O 1
ATOM 682 N N . ASP A 1 86 ? -12.685 15.447 10.993 1.00 88.31 86 ASP A N 1
ATOM 683 C CA . ASP A 1 86 ? -13.175 15.715 12.343 1.00 88.31 86 ASP A CA 1
ATOM 684 C C . ASP A 1 86 ? -12.073 15.562 13.398 1.00 88.31 86 ASP A C 1
ATOM 686 O O . ASP A 1 86 ? -11.797 14.483 13.915 1.00 88.31 86 ASP A O 1
ATOM 690 N N . LYS A 1 87 ? -11.450 16.688 13.753 1.00 84.81 87 LYS A N 1
ATOM 691 C CA . LYS A 1 87 ? -10.427 16.754 14.809 1.00 84.81 87 LYS A CA 1
ATOM 692 C C . LYS A 1 87 ? -11.017 16.920 16.214 1.00 84.81 87 LYS A C 1
ATOM 694 O O . LYS A 1 87 ? -10.274 17.230 17.146 1.00 84.81 87 LYS A O 1
ATOM 699 N N . SER A 1 88 ? -12.336 16.803 16.372 1.00 87.50 88 SER A N 1
ATOM 700 C CA . SER A 1 88 ? -12.990 16.896 17.673 1.00 87.50 88 SER A CA 1
ATOM 701 C C . SER A 1 88 ? -13.055 15.528 18.353 1.00 87.50 88 SER A C 1
ATOM 703 O O . SER A 1 88 ? -13.160 14.491 17.707 1.00 87.50 88 SER A O 1
ATOM 705 N N . LEU A 1 89 ? -12.952 15.523 19.682 1.00 86.12 89 LEU A N 1
ATOM 706 C CA . LEU A 1 89 ? -13.055 14.311 20.485 1.00 86.12 89 LEU A CA 1
ATOM 707 C C . LEU A 1 89 ? -14.086 14.533 21.587 1.00 86.12 89 LEU A C 1
ATOM 709 O O . LEU A 1 89 ? -14.028 15.534 22.307 1.00 86.12 89 LEU A O 1
ATOM 713 N N . SER A 1 90 ? -15.021 13.596 21.733 1.00 88.62 90 SER A N 1
ATOM 714 C CA . SER A 1 90 ? -15.957 13.622 22.854 1.00 88.62 90 SER A CA 1
ATOM 715 C C . SER A 1 90 ? -15.223 13.335 24.164 1.00 88.62 90 SER A C 1
ATOM 717 O O . SER A 1 90 ? -14.467 12.373 24.274 1.00 88.62 90 SER A O 1
ATOM 719 N N . LEU A 1 91 ? -15.484 14.145 25.189 1.00 89.62 91 LEU A N 1
ATOM 720 C CA . LEU A 1 91 ? -14.982 13.918 26.550 1.00 89.62 91 LEU A CA 1
ATOM 721 C C . LEU A 1 91 ? -15.970 13.124 27.419 1.00 89.62 91 LEU A C 1
ATOM 723 O O . LEU A 1 91 ? -15.705 12.889 28.595 1.00 89.62 91 LEU A O 1
ATOM 727 N N . ASN A 1 92 ? -17.126 12.731 26.876 1.00 94.62 92 ASN A N 1
ATOM 728 C CA . ASN A 1 92 ? -18.110 11.955 27.621 1.00 94.62 92 ASN A CA 1
ATOM 729 C C . ASN A 1 92 ? -17.732 10.466 27.614 1.00 94.62 92 ASN A C 1
ATOM 731 O O . ASN A 1 92 ? -17.707 9.819 26.566 1.00 94.62 92 ASN A O 1
ATOM 735 N N . GLU A 1 93 ? -17.502 9.916 28.801 1.00 92.94 93 GLU A N 1
ATOM 736 C CA . GLU A 1 93 ? -17.127 8.516 29.011 1.00 92.94 93 GLU A CA 1
ATOM 737 C C . GLU A 1 93 ? -18.089 7.532 28.331 1.00 92.94 93 GLU A C 1
ATOM 739 O O . GLU A 1 93 ? -17.656 6.664 27.579 1.00 92.94 93 GLU A O 1
ATOM 744 N N . THR A 1 94 ? -19.403 7.715 28.492 1.00 93.25 94 THR A N 1
ATOM 745 C CA . THR A 1 94 ? -20.402 6.803 27.908 1.00 93.25 94 THR A CA 1
ATOM 746 C C . THR A 1 94 ? -20.381 6.793 26.382 1.00 93.25 94 THR A C 1
ATOM 748 O O . THR A 1 94 ? -20.695 5.775 25.772 1.00 93.25 94 THR A O 1
ATOM 751 N N . THR A 1 95 ? -20.010 7.911 25.749 1.00 90.75 95 THR A N 1
ATOM 752 C CA . THR A 1 95 ? -19.843 7.967 24.288 1.00 90.75 95 THR A CA 1
ATOM 753 C C . THR A 1 95 ? -18.545 7.299 23.847 1.00 90.75 95 THR A C 1
ATOM 755 O O . THR A 1 95 ? -18.550 6.571 22.863 1.00 90.75 95 THR A O 1
ATOM 758 N N . ARG A 1 96 ? -17.464 7.462 24.618 1.00 92.12 96 ARG A N 1
ATOM 759 C CA . ARG A 1 96 ? -16.152 6.871 24.325 1.00 92.12 96 ARG A CA 1
ATOM 760 C C . ARG A 1 96 ? -16.144 5.353 24.485 1.00 92.12 96 ARG A C 1
ATOM 762 O O . ARG A 1 96 ? -15.529 4.668 23.677 1.00 92.12 96 ARG A O 1
ATOM 769 N N . LEU A 1 97 ? -16.851 4.832 25.488 1.00 92.31 97 LEU A N 1
ATOM 770 C CA . LEU A 1 97 ? -17.030 3.390 25.667 1.00 92.31 97 LEU A CA 1
ATOM 771 C C . LEU A 1 97 ? -17.786 2.775 24.485 1.00 92.31 97 LEU A C 1
ATOM 773 O O . LEU A 1 97 ? -17.324 1.790 23.927 1.00 92.31 97 LEU A O 1
ATOM 777 N N . LYS A 1 98 ? -18.868 3.417 24.025 1.00 93.00 98 LYS A N 1
ATOM 778 C CA . LYS A 1 98 ? -19.609 2.959 22.839 1.00 93.00 98 LYS A CA 1
ATOM 779 C C . LYS A 1 98 ? -18.755 2.953 21.573 1.00 93.00 98 LYS A C 1
ATOM 781 O O . LYS A 1 98 ? -18.764 1.966 20.857 1.00 93.00 98 LYS A O 1
ATOM 786 N N . GLU A 1 99 ? -17.986 4.016 21.321 1.00 89.12 99 GLU A N 1
ATOM 787 C CA . GLU A 1 99 ? -17.055 4.062 20.182 1.00 89.12 99 GLU A CA 1
ATOM 788 C C . GLU A 1 99 ? -16.048 2.901 20.219 1.00 89.12 99 GLU A C 1
ATOM 790 O O . GLU A 1 99 ? -15.785 2.279 19.190 1.00 89.12 99 GLU A O 1
ATOM 795 N N . LYS A 1 100 ? -15.502 2.595 21.406 1.00 90.12 100 LYS A N 1
ATOM 796 C CA . LYS A 1 100 ? -14.571 1.477 21.608 1.00 90.12 100 LYS A CA 1
ATOM 797 C C . LYS A 1 100 ? -15.251 0.127 21.357 1.00 90.12 100 LYS A C 1
ATOM 799 O O . LYS A 1 100 ? -14.676 -0.715 20.667 1.00 90.12 100 LYS A O 1
ATOM 804 N N . ASP A 1 101 ? -16.452 -0.070 21.893 1.00 92.31 101 ASP A N 1
ATOM 805 C CA . ASP A 1 101 ? -17.216 -1.310 21.736 1.00 92.31 101 ASP A CA 1
ATOM 806 C C . ASP A 1 101 ? -17.604 -1.544 20.267 1.00 92.31 101 ASP A C 1
ATOM 808 O O . ASP A 1 101 ? -17.401 -2.642 19.753 1.00 92.31 101 ASP A O 1
ATOM 812 N N . ASP A 1 102 ? -18.049 -0.500 19.558 1.00 91.62 102 ASP A N 1
ATOM 813 C CA . ASP A 1 102 ? -18.385 -0.559 18.131 1.00 91.62 102 ASP A CA 1
ATOM 814 C C . ASP A 1 102 ? -17.156 -0.927 17.273 1.00 91.62 102 ASP A C 1
ATOM 816 O O . ASP A 1 102 ? -17.247 -1.710 16.322 1.00 91.62 102 ASP A O 1
ATOM 820 N N . GLU A 1 103 ? -15.977 -0.374 17.585 1.00 88.56 103 GLU A N 1
ATOM 821 C CA . GLU A 1 103 ? -14.724 -0.736 16.910 1.00 88.56 103 GLU A CA 1
ATOM 822 C C . GLU A 1 103 ? -14.292 -2.175 17.206 1.00 88.56 103 GLU A C 1
ATOM 824 O O . GLU A 1 103 ? -13.825 -2.877 16.301 1.00 88.56 103 GLU A O 1
ATOM 829 N N . LYS A 1 104 ? -14.447 -2.618 18.459 1.00 90.00 104 LYS A N 1
ATOM 830 C CA . LYS A 1 104 ? -14.125 -3.984 18.879 1.00 90.00 104 LYS A CA 1
ATOM 831 C C . LYS A 1 104 ? -15.039 -4.984 18.181 1.00 90.00 104 LYS A C 1
ATOM 833 O O . LYS A 1 104 ? -14.543 -5.928 17.574 1.00 90.00 104 LYS A O 1
ATOM 838 N N . GLU A 1 105 ? -16.346 -4.734 18.157 1.00 91.94 105 GLU A N 1
ATOM 839 C CA . GLU A 1 105 ? -17.314 -5.587 17.466 1.00 91.94 105 GLU A CA 1
ATOM 840 C C . GLU A 1 105 ? -16.998 -5.699 15.967 1.00 91.94 105 GLU A C 1
ATOM 842 O O . GLU A 1 105 ? -16.941 -6.806 15.427 1.00 91.94 105 GLU A O 1
ATOM 847 N N . LYS A 1 106 ? -16.689 -4.581 15.295 1.00 89.81 106 LYS A N 1
ATOM 848 C CA . LYS A 1 106 ? -16.262 -4.596 13.884 1.00 89.81 106 LYS A CA 1
ATOM 849 C C . LYS A 1 106 ? -15.019 -5.456 13.661 1.00 89.81 106 LYS A C 1
ATOM 851 O O . LYS A 1 106 ? -14.965 -6.211 12.687 1.00 89.81 106 LYS A O 1
ATOM 856 N N . ARG A 1 107 ? -14.019 -5.349 14.541 1.00 87.69 107 ARG A N 1
ATOM 857 C CA . ARG A 1 107 ? -12.784 -6.142 14.458 1.00 87.69 107 ARG A CA 1
ATOM 858 C C . ARG A 1 107 ? -13.072 -7.632 14.628 1.00 87.69 107 ARG A C 1
ATOM 860 O O . ARG A 1 107 ? -12.609 -8.425 13.810 1.00 87.69 107 ARG A O 1
ATOM 867 N N . GLU A 1 108 ? -13.891 -7.991 15.611 1.00 88.94 108 GLU A N 1
ATOM 868 C CA . GLU A 1 108 ? -14.283 -9.375 15.884 1.00 88.94 108 GLU A CA 1
ATOM 869 C C . GLU A 1 108 ? -15.098 -9.996 14.744 1.00 88.94 108 GLU A C 1
ATOM 871 O O . GLU A 1 108 ? -14.876 -11.150 14.376 1.00 88.94 108 GLU A O 1
ATOM 876 N N . ILE A 1 109 ? -16.006 -9.235 14.124 1.00 89.94 109 ILE A N 1
ATOM 877 C CA . ILE A 1 109 ? -16.762 -9.696 12.950 1.00 89.94 109 ILE A CA 1
ATOM 878 C C . ILE A 1 109 ? -15.812 -10.009 11.789 1.00 89.94 109 ILE A C 1
ATOM 880 O O . ILE A 1 109 ? -15.890 -11.091 11.205 1.00 89.94 109 ILE A O 1
ATOM 884 N N . ARG A 1 110 ? -14.884 -9.095 11.474 1.00 89.50 110 ARG A N 1
ATOM 885 C CA . ARG A 1 110 ? -13.896 -9.295 10.397 1.00 89.50 110 ARG A CA 1
ATOM 886 C C . ARG A 1 110 ? -12.964 -10.470 10.696 1.00 89.50 110 ARG A C 1
ATOM 888 O O . ARG A 1 110 ? -12.614 -11.227 9.796 1.00 89.50 110 ARG A O 1
ATOM 895 N N . LYS A 1 111 ? -12.569 -10.642 11.957 1.00 85.62 111 LYS A N 1
ATOM 896 C CA . LYS A 1 111 ? -11.733 -11.755 12.413 1.00 85.62 111 LYS A CA 1
ATOM 897 C C . LYS A 1 111 ? -12.441 -13.103 12.247 1.00 85.62 111 LYS A C 1
ATOM 899 O O . LYS A 1 111 ? -11.854 -14.027 11.686 1.00 85.62 111 LYS A O 1
ATOM 904 N N . LYS A 1 112 ? -13.712 -13.198 12.649 1.00 87.25 112 LYS A N 1
ATOM 905 C CA . LYS A 1 112 ? -14.543 -14.396 12.435 1.00 87.25 112 LYS A CA 1
ATOM 906 C C . LYS A 1 112 ? -14.699 -14.715 10.951 1.00 87.25 112 LYS A C 1
ATOM 908 O O . LYS A 1 112 ? -14.439 -15.845 10.559 1.00 87.25 112 LYS A O 1
ATOM 913 N N . GLU A 1 113 ? -15.005 -13.718 10.120 1.00 88.56 113 GLU A N 1
ATOM 914 C CA . GLU A 1 113 ? -15.112 -13.915 8.668 1.00 88.56 113 GLU A CA 1
ATOM 915 C C . GLU A 1 113 ? -13.803 -14.433 8.056 1.00 88.56 113 GLU A C 1
ATOM 917 O O . GLU A 1 113 ? -13.821 -15.409 7.307 1.00 88.56 113 GLU A O 1
ATOM 922 N N . ARG A 1 114 ? -12.649 -13.869 8.435 1.00 84.19 114 ARG A N 1
ATOM 923 C CA . ARG A 1 114 ? -11.335 -14.354 7.977 1.00 84.19 114 ARG A CA 1
ATOM 924 C C . ARG A 1 114 ? -11.037 -15.784 8.424 1.00 84.19 114 ARG A C 1
ATOM 926 O O . ARG A 1 114 ? -10.439 -16.541 7.662 1.00 84.19 114 ARG A O 1
ATOM 933 N N . LYS A 1 115 ? -11.442 -16.155 9.641 1.00 82.94 115 LYS A N 1
ATOM 934 C CA . LYS A 1 115 ? -11.287 -17.517 10.168 1.00 82.94 115 LYS A CA 1
ATOM 935 C C . LYS A 1 115 ? -12.163 -18.511 9.401 1.00 82.94 115 LYS A C 1
ATOM 937 O O . LYS A 1 115 ? -11.685 -19.588 9.048 1.00 82.94 115 LYS A O 1
ATOM 942 N N . ASP A 1 116 ? -13.396 -18.120 9.087 1.00 84.06 116 ASP A N 1
ATOM 943 C CA . ASP A 1 116 ? -14.364 -18.936 8.347 1.00 84.06 116 ASP A CA 1
ATOM 944 C C . ASP A 1 116 ? -13.984 -19.103 6.867 1.00 84.06 116 ASP A C 1
ATOM 946 O O . ASP A 1 116 ? -14.219 -20.162 6.282 1.00 84.06 116 ASP A O 1
ATOM 950 N N . ARG A 1 117 ? -13.344 -18.093 6.261 1.00 78.00 117 ARG A N 1
ATOM 951 C CA . ARG A 1 117 ? -12.868 -18.135 4.867 1.00 78.00 117 ARG A CA 1
ATOM 952 C C . ARG A 1 117 ? -11.750 -19.163 4.631 1.00 78.00 117 ARG A C 1
ATOM 954 O O . ARG A 1 117 ? -11.494 -19.533 3.487 1.00 78.00 117 ARG A O 1
ATOM 961 N N . GLY A 1 118 ? -11.127 -19.661 5.700 1.00 65.56 118 GLY A N 1
ATOM 962 C CA . GLY A 1 118 ? -10.043 -20.636 5.645 1.00 65.56 118 GLY A CA 1
ATOM 963 C C . GLY A 1 118 ? -8.675 -20.001 5.378 1.00 65.56 118 GLY A C 1
ATOM 964 O O . GLY A 1 118 ? -8.556 -18.880 4.881 1.00 65.56 118 GLY A O 1
ATOM 965 N N . LYS A 1 119 ? -7.613 -20.728 5.747 1.00 64.56 119 LYS A N 1
ATOM 966 C CA . LYS A 1 119 ? -6.228 -20.288 5.531 1.00 64.56 119 LYS A CA 1
ATOM 967 C C . LYS A 1 119 ? -5.905 -20.303 4.029 1.00 64.56 119 LYS A C 1
ATOM 969 O O . LYS A 1 119 ? -6.333 -21.236 3.347 1.00 64.56 119 LYS A O 1
ATOM 974 N N . PRO A 1 120 ? -5.154 -19.315 3.509 1.00 64.06 120 PRO A N 1
ATOM 975 C CA . PRO A 1 120 ? -4.654 -19.377 2.138 1.00 64.06 120 PRO A CA 1
ATOM 976 C C . PRO A 1 120 ? -3.820 -20.654 1.941 1.00 64.06 120 PRO A C 1
ATOM 978 O O . PRO A 1 120 ? -3.116 -21.081 2.853 1.00 64.06 120 PRO A O 1
ATOM 981 N N . GLU A 1 121 ? -3.869 -21.250 0.748 1.00 61.84 121 GLU A N 1
ATOM 982 C CA . GLU A 1 121 ? -3.072 -22.442 0.387 1.00 61.84 121 GLU A CA 1
ATOM 983 C C . GLU A 1 121 ? -1.560 -22.151 0.259 1.00 61.84 121 GLU A C 1
ATOM 985 O O . GLU A 1 121 ? -0.773 -23.018 -0.121 1.00 61.84 121 GLU A O 1
ATOM 990 N N . GLU A 1 122 ? -1.138 -20.919 0.537 1.00 66.31 122 GLU A N 1
ATOM 991 C CA . GLU A 1 122 ? 0.231 -20.456 0.360 1.00 66.31 122 GLU A CA 1
ATOM 992 C C . GLU A 1 122 ? 1.121 -20.936 1.512 1.00 66.31 122 GLU A C 1
ATOM 994 O O . GLU A 1 122 ? 0.878 -20.656 2.686 1.00 66.31 122 GLU A O 1
ATOM 999 N N . THR A 1 123 ? 2.191 -21.654 1.172 1.00 68.06 123 THR A N 1
ATOM 1000 C CA . THR A 1 123 ? 3.242 -22.023 2.123 1.00 68.06 123 THR A CA 1
ATOM 1001 C C . THR A 1 123 ? 4.195 -20.846 2.297 1.00 68.06 123 THR A C 1
ATOM 1003 O O . THR A 1 123 ? 4.954 -20.521 1.380 1.00 68.06 123 THR A O 1
ATOM 1006 N N . VAL A 1 124 ? 4.163 -20.216 3.467 1.00 68.19 124 VAL A N 1
ATOM 1007 C CA . VAL A 1 124 ? 5.130 -19.185 3.856 1.00 68.19 124 VAL A CA 1
ATOM 1008 C C . VAL A 1 124 ? 6.323 -19.870 4.520 1.00 68.19 124 VAL A C 1
ATOM 1010 O O . VAL A 1 124 ? 6.141 -20.723 5.386 1.00 68.19 124 VAL A O 1
ATOM 1013 N N . TYR A 1 125 ? 7.535 -19.516 4.093 1.00 71.69 125 TYR A N 1
ATOM 1014 C CA . TYR A 1 125 ? 8.778 -19.993 4.693 1.00 71.69 125 TYR A CA 1
ATOM 1015 C C . TYR A 1 125 ? 9.567 -18.802 5.217 1.00 71.69 125 TYR A C 1
ATOM 1017 O O . TYR A 1 125 ? 9.825 -17.860 4.463 1.00 71.69 125 TYR A O 1
ATOM 1025 N N . ASP A 1 126 ? 10.010 -18.885 6.466 1.00 70.12 126 ASP A N 1
ATOM 1026 C CA . ASP A 1 126 ? 10.959 -17.926 7.007 1.00 70.12 126 ASP A CA 1
ATOM 1027 C C . ASP A 1 126 ? 12.362 -18.238 6.484 1.00 70.12 126 ASP A C 1
ATOM 1029 O O . ASP A 1 126 ? 12.812 -19.384 6.458 1.00 70.12 126 ASP A O 1
ATOM 1033 N N . LEU A 1 127 ? 13.049 -17.199 6.015 1.00 72.44 127 LEU A N 1
ATOM 1034 C CA . LEU A 1 127 ? 14.406 -17.281 5.487 1.00 72.44 127 LEU A CA 1
ATOM 1035 C C . LEU A 1 127 ? 15.329 -16.455 6.370 1.00 72.44 127 LEU A C 1
ATOM 1037 O O . LEU A 1 127 ? 15.290 -15.224 6.334 1.00 72.44 127 LEU A O 1
ATOM 1041 N N . THR A 1 128 ? 16.213 -17.115 7.115 1.00 77.75 128 THR A N 1
ATOM 1042 C CA . THR A 1 128 ? 17.238 -16.412 7.892 1.00 77.75 128 THR A CA 1
ATOM 1043 C C . THR A 1 128 ? 18.577 -16.376 7.166 1.00 77.75 128 THR A C 1
ATOM 1045 O O . THR A 1 128 ? 18.923 -17.240 6.356 1.00 77.75 128 THR A O 1
ATOM 1048 N N . ILE A 1 129 ? 19.391 -15.361 7.473 1.00 80.62 129 ILE A N 1
ATOM 1049 C CA . ILE A 1 129 ? 20.750 -15.227 6.919 1.00 80.62 129 ILE A CA 1
ATOM 1050 C C . ILE A 1 129 ? 21.582 -16.485 7.227 1.00 80.62 129 ILE A C 1
ATOM 1052 O O . ILE A 1 129 ? 22.394 -16.911 6.403 1.00 80.62 129 ILE A O 1
ATOM 1056 N N . LYS A 1 130 ? 21.344 -17.119 8.383 1.00 78.38 130 LYS A N 1
ATOM 1057 C CA . LYS A 1 130 ? 22.002 -18.368 8.784 1.00 78.38 130 LYS A CA 1
ATOM 1058 C C . LYS A 1 130 ? 21.616 -19.535 7.870 1.00 78.38 130 LYS A C 1
ATOM 1060 O O . LYS A 1 130 ? 22.504 -20.296 7.488 1.00 78.38 130 LYS A O 1
ATOM 1065 N N . MET A 1 131 ? 20.346 -19.655 7.473 1.00 76.50 131 MET A N 1
ATOM 1066 C CA . MET A 1 131 ? 19.892 -20.681 6.520 1.00 76.50 131 MET A CA 1
ATOM 1067 C C . MET A 1 131 ? 20.583 -20.533 5.160 1.00 76.50 131 MET A C 1
ATOM 1069 O O . MET A 1 131 ? 21.064 -21.518 4.600 1.00 76.50 131 MET A O 1
ATOM 1073 N N . ILE A 1 132 ? 20.717 -19.295 4.669 1.00 78.00 132 ILE A N 1
ATOM 1074 C CA . ILE A 1 132 ? 21.396 -19.001 3.397 1.00 78.00 132 ILE A CA 1
ATOM 1075 C C . ILE A 1 132 ? 22.883 -19.366 3.482 1.00 78.00 132 ILE A C 1
ATOM 1077 O O . ILE A 1 132 ? 23.411 -20.039 2.600 1.00 78.00 132 ILE A O 1
ATOM 1081 N N . GLN A 1 133 ? 23.564 -18.969 4.560 1.00 81.19 133 GLN A N 1
ATOM 1082 C CA . GLN A 1 133 ? 24.985 -19.275 4.761 1.00 81.19 133 GLN A CA 1
ATOM 1083 C C . GLN A 1 133 ? 25.254 -20.779 4.887 1.00 81.19 133 GLN A C 1
ATOM 1085 O O . GLN A 1 133 ? 26.297 -21.257 4.439 1.00 81.19 133 GLN A O 1
ATOM 1090 N N . LYS A 1 134 ? 24.315 -21.528 5.474 1.00 81.19 134 LYS A N 1
ATOM 1091 C CA . LYS A 1 134 ? 24.400 -22.985 5.628 1.00 81.19 134 LYS A CA 1
ATOM 1092 C C . LYS A 1 134 ? 23.899 -23.763 4.400 1.00 81.19 134 LYS A C 1
ATOM 1094 O O . LYS A 1 134 ? 24.010 -24.984 4.406 1.00 81.19 134 LYS A O 1
ATOM 1099 N N . ASN A 1 135 ? 23.403 -23.092 3.351 1.00 75.50 135 ASN A N 1
ATOM 1100 C CA . ASN A 1 135 ? 22.730 -23.713 2.197 1.00 75.50 135 ASN A CA 1
ATOM 1101 C C . ASN A 1 135 ? 21.642 -24.721 2.617 1.00 75.50 135 ASN A C 1
ATOM 1103 O O . ASN A 1 135 ? 21.536 -25.810 2.048 1.00 75.50 135 ASN A O 1
ATOM 1107 N N . LEU A 1 136 ? 20.869 -24.368 3.645 1.00 76.56 136 LEU A N 1
ATOM 1108 C CA . LEU A 1 136 ? 19.792 -25.207 4.162 1.00 76.56 136 LEU A CA 1
ATOM 1109 C C . LEU A 1 136 ? 18.629 -25.250 3.160 1.00 76.56 136 LEU A C 1
ATOM 1111 O O . LEU A 1 136 ? 18.406 -24.279 2.426 1.00 76.56 136 LEU A O 1
ATOM 1115 N N . LYS A 1 137 ? 17.903 -26.372 3.081 1.00 70.25 137 LYS A N 1
ATOM 1116 C CA . LYS A 1 137 ? 16.758 -26.451 2.164 1.00 70.25 137 LYS A CA 1
ATOM 1117 C C . LYS A 1 137 ? 15.599 -25.621 2.701 1.00 70.25 137 LYS A C 1
ATOM 1119 O O . LYS A 1 137 ? 15.418 -25.462 3.902 1.00 70.25 137 LYS A O 1
ATOM 1124 N N . LEU A 1 138 ? 14.791 -25.111 1.777 1.00 66.06 138 LEU A N 1
ATOM 1125 C CA . LEU A 1 138 ? 13.606 -24.329 2.104 1.00 66.06 138 LEU A CA 1
ATOM 1126 C C . LEU A 1 138 ? 12.628 -25.182 2.935 1.00 66.06 138 LEU A C 1
ATOM 1128 O O . LEU A 1 138 ? 12.210 -26.244 2.473 1.00 66.06 138 LEU A O 1
ATOM 1132 N N . GLY A 1 139 ? 12.301 -24.726 4.148 1.00 62.72 139 GLY A N 1
ATOM 1133 C CA . GLY A 1 139 ? 11.436 -25.440 5.097 1.00 62.72 139 GLY A CA 1
ATOM 1134 C C . GLY A 1 139 ? 12.155 -26.341 6.108 1.00 62.72 139 GLY A C 1
ATOM 1135 O O . GLY A 1 139 ? 11.483 -26.994 6.898 1.00 62.72 139 GLY A O 1
ATOM 1136 N N . GLU A 1 140 ? 13.489 -26.391 6.107 1.00 59.97 140 GLU A N 1
ATOM 1137 C CA . GLU A 1 140 ? 14.251 -26.973 7.216 1.00 59.97 140 GLU A CA 1
ATOM 1138 C C . GLU A 1 140 ? 14.430 -25.907 8.309 1.00 59.97 140 GLU A C 1
ATOM 1140 O O . GLU A 1 140 ? 14.996 -24.840 8.064 1.00 59.97 140 GLU A O 1
ATOM 1145 N N . GLU A 1 141 ? 13.924 -26.180 9.513 1.00 56.47 141 GLU A N 1
ATOM 1146 C CA . GLU A 1 141 ? 14.130 -25.313 10.674 1.00 56.47 141 GLU A CA 1
ATOM 1147 C C . GLU A 1 141 ? 15.593 -25.382 11.126 1.00 56.47 141 GLU A C 1
ATOM 1149 O O . GLU A 1 141 ? 16.225 -26.442 11.134 1.00 56.47 141 GLU A O 1
ATOM 1154 N N . VAL A 1 142 ? 16.155 -24.233 11.505 1.00 55.78 142 VAL A N 1
ATOM 1155 C CA . VAL A 1 142 ? 17.451 -24.202 12.180 1.00 55.78 142 VAL A CA 1
ATOM 1156 C C . VAL A 1 142 ? 17.194 -24.602 13.628 1.00 55.78 142 VAL A C 1
ATOM 1158 O O . VAL A 1 142 ? 16.645 -23.809 14.389 1.00 55.78 142 VAL A O 1
ATOM 1161 N N . GLU A 1 143 ? 17.596 -25.819 14.007 1.00 52.94 143 GLU A N 1
ATOM 1162 C CA . GLU A 1 143 ? 17.783 -26.175 15.418 1.00 52.94 143 GLU A CA 1
ATOM 1163 C C . GLU A 1 143 ? 18.664 -25.067 16.038 1.00 52.94 143 GLU A C 1
ATOM 1165 O O . GLU A 1 143 ? 19.773 -24.821 15.556 1.00 52.94 143 GLU A O 1
ATOM 1170 N N . ASP A 1 144 ? 18.135 -24.343 17.031 1.00 53.56 144 ASP A N 1
ATOM 1171 C CA . ASP A 1 144 ? 18.790 -23.256 17.785 1.00 53.56 144 ASP A CA 1
ATOM 1172 C C . ASP A 1 144 ? 18.689 -21.814 17.230 1.00 53.56 144 ASP A C 1
ATOM 1174 O O . ASP A 1 144 ? 19.625 -21.011 17.353 1.00 53.56 144 ASP A O 1
ATOM 1178 N N . GLU A 1 145 ? 17.552 -21.412 16.660 1.00 51.53 145 GLU A N 1
ATOM 1179 C CA . GLU A 1 145 ? 17.177 -19.990 16.670 1.00 51.53 145 GLU A CA 1
ATOM 1180 C C . GLU A 1 145 ? 16.278 -19.699 17.877 1.00 51.53 145 GLU A C 1
ATOM 1182 O O . GLU A 1 145 ? 15.073 -19.931 17.853 1.00 51.53 145 GLU A O 1
ATOM 1187 N N . GLU A 1 146 ? 16.876 -19.184 18.959 1.00 53.09 146 GLU A N 1
ATOM 1188 C CA . GLU A 1 146 ? 16.114 -18.500 20.006 1.00 53.09 146 GLU A CA 1
ATOM 1189 C C . GLU A 1 146 ? 15.305 -17.389 19.324 1.00 53.09 146 GLU A C 1
ATOM 1191 O O . GLU A 1 146 ? 15.884 -16.447 18.765 1.00 53.09 146 GLU A O 1
ATOM 1196 N N . LYS A 1 147 ? 13.969 -17.528 19.317 1.00 53.44 147 LYS A N 1
ATOM 1197 C CA . LYS A 1 147 ? 13.063 -16.458 18.886 1.00 53.44 147 LYS A CA 1
ATOM 1198 C C . LYS A 1 147 ? 13.502 -15.175 19.604 1.00 53.44 147 LYS A C 1
ATOM 1200 O O . LYS A 1 147 ? 13.819 -15.243 20.795 1.00 53.44 147 LYS A O 1
ATOM 1205 N N . PRO A 1 148 ? 13.565 -14.019 18.919 1.00 47.94 148 PRO A N 1
ATOM 1206 C CA . PRO A 1 148 ? 13.921 -12.777 19.587 1.00 47.94 148 PRO A CA 1
ATOM 1207 C C . PRO A 1 148 ? 13.000 -12.602 20.795 1.00 47.94 148 PRO A C 1
ATOM 1209 O O . PRO A 1 148 ? 11.782 -12.649 20.643 1.00 47.94 148 PRO A O 1
ATOM 1212 N N . ILE A 1 149 ? 13.591 -12.442 21.983 1.00 46.59 149 ILE A N 1
ATOM 1213 C CA . ILE A 1 149 ? 12.857 -12.128 23.209 1.00 46.59 149 ILE A CA 1
ATOM 1214 C C . ILE A 1 149 ? 12.152 -10.798 22.945 1.00 46.59 149 ILE A C 1
ATOM 1216 O O . ILE A 1 149 ? 12.775 -9.734 22.955 1.00 46.59 149 ILE A O 1
ATOM 1220 N N . ARG A 1 150 ? 10.864 -10.865 22.621 1.00 48.94 150 ARG A N 1
ATOM 1221 C CA . ARG A 1 150 ? 9.990 -9.701 22.601 1.00 48.94 150 ARG A CA 1
ATOM 1222 C C . ARG A 1 150 ? 9.728 -9.399 24.069 1.00 48.94 150 ARG A C 1
ATOM 1224 O O . ARG A 1 150 ? 9.362 -10.309 24.805 1.00 48.94 150 ARG A O 1
ATOM 1231 N N . LEU A 1 151 ? 10.020 -8.176 24.517 1.00 42.19 151 LEU A N 1
ATOM 1232 C CA . LEU A 1 151 ? 9.610 -7.779 25.862 1.00 42.19 151 LEU A CA 1
ATOM 1233 C C . LEU A 1 151 ? 8.092 -7.965 25.927 1.00 42.19 151 LEU A C 1
ATOM 1235 O O . LEU A 1 151 ? 7.376 -7.329 25.155 1.00 42.19 151 LEU A O 1
ATOM 1239 N N . GLU A 1 152 ? 7.642 -8.860 26.799 1.00 41.19 152 GLU A N 1
ATOM 1240 C CA . GLU A 1 152 ? 6.264 -8.893 27.270 1.00 41.19 152 GLU A CA 1
ATOM 1241 C C . GLU A 1 152 ? 6.031 -7.532 27.933 1.00 41.19 152 GLU A C 1
ATOM 1243 O O . GLU A 1 152 ? 6.585 -7.232 28.992 1.00 41.19 152 GLU A O 1
ATOM 1248 N N . GLU A 1 153 ? 5.323 -6.636 27.247 1.00 42.19 153 GLU A N 1
ATOM 1249 C CA . GLU A 1 153 ? 4.751 -5.482 27.923 1.00 42.19 153 GLU A CA 1
ATOM 1250 C C . GLU A 1 153 ? 3.627 -6.052 28.793 1.00 42.19 153 GLU A C 1
ATOM 1252 O O . GLU A 1 153 ? 2.592 -6.461 28.272 1.00 42.19 153 GLU A O 1
ATOM 1257 N N . GLU A 1 154 ? 3.870 -6.161 30.103 1.00 34.53 154 GLU A N 1
ATOM 1258 C CA . GLU A 1 154 ? 2.830 -6.413 31.105 1.00 34.53 154 GLU A CA 1
ATOM 1259 C C . GLU A 1 154 ? 1.827 -5.245 31.035 1.00 34.53 154 GLU A C 1
ATOM 1261 O O . GLU A 1 154 ? 1.979 -4.226 31.710 1.00 34.53 154 GLU A O 1
ATOM 1266 N N . ASP A 1 155 ? 0.843 -5.336 30.140 1.00 37.53 155 ASP A N 1
ATOM 1267 C CA . ASP A 1 155 ? -0.302 -4.433 30.120 1.00 37.53 155 ASP A CA 1
ATOM 1268 C C . ASP A 1 155 ? -1.317 -4.980 31.134 1.00 37.53 155 ASP A C 1
ATOM 1270 O O . ASP A 1 155 ? -2.018 -5.956 30.876 1.00 37.53 155 ASP A O 1
ATOM 1274 N N . ASP A 1 156 ? -1.368 -4.359 32.316 1.00 39.12 156 ASP A N 1
ATOM 1275 C CA . ASP A 1 156 ? -2.268 -4.648 33.451 1.00 39.12 156 ASP A CA 1
ATOM 1276 C C . ASP A 1 156 ? -3.780 -4.470 33.126 1.00 39.12 156 ASP A C 1
ATOM 1278 O O . ASP A 1 156 ? -4.612 -4.292 34.021 1.00 39.12 156 ASP A O 1
ATOM 1282 N N . ASN A 1 157 ? -4.184 -4.499 31.854 1.00 38.66 157 ASN A N 1
ATOM 1283 C CA . ASN A 1 157 ? -5.582 -4.569 31.447 1.00 38.66 157 ASN A CA 1
ATOM 1284 C C . ASN A 1 157 ? -5.953 -6.011 31.094 1.00 38.66 157 ASN A C 1
ATOM 1286 O O . ASN A 1 157 ? -5.530 -6.533 30.069 1.00 38.66 157 ASN A O 1
ATOM 1290 N N . GLU A 1 158 ? -6.837 -6.608 31.900 1.00 40.28 158 GLU A N 1
ATOM 1291 C CA . GLU A 1 158 ? -7.592 -7.839 31.610 1.00 40.28 158 GLU A CA 1
ATOM 1292 C C . GLU A 1 158 ? -8.542 -7.673 30.397 1.00 40.28 158 GLU A C 1
ATOM 1294 O O . GLU A 1 158 ? -9.753 -7.878 30.478 1.00 40.28 158 GLU A O 1
ATOM 1299 N N . GLU A 1 159 ? -8.025 -7.291 29.236 1.00 39.69 159 GLU A N 1
ATOM 1300 C CA . GLU A 1 159 ? -8.585 -7.759 27.979 1.00 39.69 159 GLU A CA 1
ATOM 1301 C C . GLU A 1 159 ? -7.637 -8.847 27.510 1.00 39.69 159 GLU A C 1
ATOM 1303 O O . GLU A 1 159 ? -6.491 -8.539 27.215 1.00 39.69 159 GLU A O 1
ATOM 1308 N N . GLU A 1 160 ? -8.105 -10.100 27.490 1.00 34.69 160 GLU A N 1
ATOM 1309 C CA . GLU A 1 160 ? -7.439 -11.227 26.833 1.00 34.69 160 GLU A CA 1
ATOM 1310 C C . GLU A 1 160 ? -6.878 -10.756 25.483 1.00 34.69 160 GLU A C 1
ATOM 1312 O O . GLU A 1 160 ? -7.584 -10.695 24.473 1.00 34.69 160 GLU A O 1
ATOM 1317 N N . VAL A 1 161 ? -5.605 -10.364 25.465 1.00 36.25 161 VAL A N 1
ATOM 1318 C CA . VAL A 1 161 ? -4.835 -10.315 24.239 1.00 36.25 161 VAL A CA 1
ATOM 1319 C C . VAL A 1 161 ? -4.732 -11.784 23.889 1.00 36.25 161 VAL A C 1
ATOM 1321 O O . VAL A 1 161 ? -4.093 -12.542 24.608 1.00 36.25 161 VAL A O 1
ATOM 1324 N N . GLU A 1 162 ? -5.484 -12.225 22.885 1.00 39.00 162 GLU A N 1
ATOM 1325 C CA . GLU A 1 162 ? -5.366 -13.583 22.367 1.00 39.00 162 GLU A CA 1
ATOM 1326 C C . GLU A 1 162 ? -3.923 -13.774 21.858 1.00 39.00 162 GLU A C 1
ATOM 1328 O O . GLU A 1 162 ? -3.619 -13.512 20.694 1.00 39.00 162 GLU A O 1
ATOM 1333 N N . GLU A 1 163 ? -3.024 -14.183 22.760 1.00 35.22 163 GLU A N 1
ATOM 1334 C CA . GLU A 1 163 ? -1.590 -14.425 22.537 1.00 35.22 163 GLU A CA 1
ATOM 1335 C C . GLU A 1 163 ? -1.358 -15.430 21.397 1.00 35.22 163 GLU A C 1
ATOM 1337 O O . GLU A 1 163 ? -0.354 -15.367 20.689 1.00 35.22 163 GLU A O 1
ATOM 1342 N N . ASP A 1 164 ? -2.336 -16.302 21.144 1.00 37.59 164 ASP A N 1
ATOM 1343 C CA . ASP A 1 164 ? -2.285 -17.338 20.113 1.00 37.59 164 ASP A CA 1
ATOM 1344 C C . ASP A 1 164 ? -2.347 -16.799 18.664 1.00 37.59 164 ASP A C 1
ATOM 1346 O O . ASP A 1 164 ? -2.081 -17.545 17.716 1.00 37.59 164 ASP A O 1
ATOM 1350 N N . GLU A 1 165 ? -2.700 -15.525 18.444 1.00 46.12 165 GLU A N 1
ATOM 1351 C CA . GLU A 1 165 ? -2.925 -14.968 17.097 1.00 46.12 165 GLU A CA 1
ATOM 1352 C C . GLU A 1 165 ? -1.788 -14.102 16.538 1.00 46.12 165 GLU A C 1
ATOM 1354 O O . GLU A 1 165 ? -1.794 -13.789 15.342 1.00 46.12 165 GLU A O 1
ATOM 1359 N N . GLU A 1 166 ? -0.791 -13.726 17.345 1.00 47.94 166 GLU A N 1
ATOM 1360 C CA . GLU A 1 166 ? 0.362 -12.967 16.838 1.00 47.94 166 GLU A CA 1
ATOM 1361 C C . GLU A 1 166 ? 1.347 -13.827 16.030 1.00 47.94 166 GLU A C 1
ATOM 1363 O O . GLU A 1 166 ? 2.003 -13.299 15.128 1.00 47.94 166 GLU A O 1
ATOM 1368 N N . ASP A 1 167 ? 1.407 -15.133 16.313 1.00 42.16 167 ASP A N 1
ATOM 1369 C CA . ASP A 1 167 ? 2.363 -16.090 15.731 1.00 42.16 167 ASP A CA 1
ATOM 1370 C C . ASP A 1 167 ? 1.846 -16.783 14.450 1.00 42.16 167 ASP A C 1
ATOM 1372 O O . ASP A 1 167 ? 2.588 -17.498 13.772 1.00 42.16 167 ASP A O 1
ATOM 1376 N N . ALA A 1 168 ? 0.579 -16.579 14.069 1.00 50.62 168 ALA A N 1
ATOM 1377 C CA . ALA A 1 168 ? 0.070 -17.063 12.789 1.00 50.62 168 ALA A CA 1
ATOM 1378 C C . ALA A 1 168 ? 0.536 -16.139 11.647 1.00 50.62 168 ALA A C 1
ATOM 1380 O O . ALA A 1 168 ? 0.497 -14.915 11.803 1.00 50.62 168 ALA A O 1
ATOM 1381 N N . PRO A 1 169 ? 0.922 -16.677 10.468 1.00 55.38 169 PRO A N 1
ATOM 1382 C CA . PRO A 1 169 ? 1.302 -15.846 9.333 1.00 55.38 169 PRO A CA 1
ATOM 1383 C C . PRO A 1 169 ? 0.132 -14.928 8.981 1.00 55.38 169 PRO A C 1
ATOM 1385 O O . PRO A 1 169 ? -0.926 -15.379 8.527 1.00 55.38 169 PRO A O 1
ATOM 1388 N N . LYS A 1 170 ? 0.308 -13.630 9.245 1.00 65.06 170 LYS A N 1
ATOM 1389 C CA . LYS A 1 170 ? -0.707 -12.617 8.968 1.00 65.06 170 LYS A CA 1
ATOM 1390 C C . LYS A 1 170 ? -0.957 -12.618 7.466 1.00 65.06 170 LYS A C 1
ATOM 1392 O O . LYS A 1 170 ? -0.033 -12.447 6.675 1.00 65.06 170 LYS A O 1
ATOM 1397 N N . LEU A 1 171 ? -2.212 -12.828 7.080 1.00 68.75 171 LEU A N 1
ATOM 1398 C CA . LEU A 1 171 ? -2.627 -12.694 5.692 1.00 68.75 171 LEU A CA 1
ATOM 1399 C C . LEU A 1 171 ? -2.430 -11.230 5.281 1.00 68.75 171 LEU A C 1
ATOM 1401 O O . LEU A 1 171 ? -3.187 -10.370 5.727 1.00 68.75 171 LEU A O 1
ATOM 1405 N N . ASP A 1 172 ? -1.419 -10.964 4.458 1.00 83.69 172 ASP A N 1
ATOM 1406 C CA . ASP A 1 172 ? -1.137 -9.641 3.902 1.00 83.69 172 ASP A CA 1
ATOM 1407 C C . ASP A 1 172 ? -1.787 -9.516 2.506 1.00 83.69 172 ASP A C 1
ATOM 1409 O O . ASP A 1 172 ? -1.311 -10.131 1.540 1.00 83.69 172 ASP A O 1
ATOM 1413 N N . PRO A 1 173 ? -2.881 -8.736 2.367 1.00 88.00 173 PRO A N 1
ATOM 1414 C CA . PRO A 1 173 ? -3.572 -8.561 1.090 1.00 88.00 173 PRO A CA 1
ATOM 1415 C C . PRO A 1 173 ? -2.703 -7.852 0.047 1.00 88.00 173 PRO A C 1
ATOM 1417 O O . PRO A 1 173 ? -2.796 -8.156 -1.145 1.00 88.00 173 PRO A O 1
ATOM 1420 N N . HIS A 1 174 ? -1.840 -6.926 0.480 1.00 91.00 174 HIS A N 1
ATOM 1421 C CA . HIS A 1 174 ? -0.932 -6.203 -0.406 1.00 91.00 174 HIS A CA 1
ATOM 1422 C C . HIS A 1 174 ? 0.129 -7.147 -0.951 1.00 91.00 174 HIS A C 1
ATOM 1424 O O . HIS A 1 174 ? 0.325 -7.197 -2.165 1.00 91.00 174 HIS A O 1
ATOM 1430 N N . LEU A 1 175 ? 0.754 -7.952 -0.089 1.00 89.19 175 LEU A N 1
ATOM 1431 C CA . LEU A 1 175 ? 1.727 -8.956 -0.520 1.00 89.19 175 LEU A CA 1
ATOM 1432 C C . LEU A 1 175 ? 1.105 -9.949 -1.511 1.00 89.19 175 LEU A C 1
ATOM 1434 O O . LEU A 1 175 ? 1.667 -10.175 -2.585 1.00 89.19 175 LEU A O 1
ATOM 1438 N N . ARG A 1 176 ? -0.087 -10.474 -1.209 1.00 88.69 176 ARG A N 1
ATOM 1439 C CA . ARG A 1 176 ? -0.801 -11.398 -2.101 1.00 88.69 176 ARG A CA 1
ATOM 1440 C C . ARG A 1 176 ? -1.071 -10.779 -3.475 1.00 88.69 176 ARG A C 1
ATOM 1442 O O . ARG A 1 176 ? -0.799 -11.395 -4.506 1.00 88.69 176 ARG A 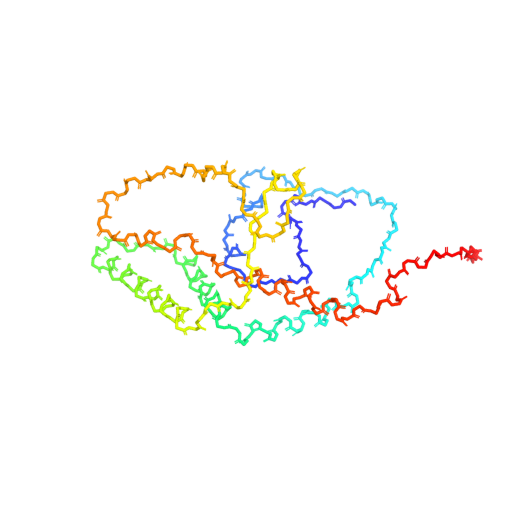O 1
ATOM 1449 N N . GLU A 1 177 ? -1.546 -9.536 -3.522 1.00 92.44 177 GLU A N 1
ATOM 1450 C CA . GLU A 1 177 ? -1.802 -8.868 -4.801 1.00 92.44 177 GLU A CA 1
ATOM 1451 C C . GLU A 1 177 ? -0.505 -8.576 -5.570 1.00 92.44 177 GLU A C 1
ATOM 1453 O O . GLU A 1 177 ? -0.457 -8.771 -6.787 1.00 92.44 177 GLU A O 1
ATOM 1458 N N . THR A 1 178 ? 0.585 -8.205 -4.888 1.00 92.88 178 THR A N 1
ATOM 1459 C CA . THR A 1 178 ? 1.895 -8.048 -5.550 1.00 92.88 178 THR A CA 1
ATOM 1460 C C . THR A 1 178 ? 2.394 -9.358 -6.162 1.00 92.88 178 THR A C 1
ATOM 1462 O O . THR A 1 178 ? 2.919 -9.352 -7.281 1.00 92.88 178 THR A O 1
ATOM 1465 N N . MET A 1 179 ? 2.163 -10.494 -5.497 1.00 91.19 179 MET A N 1
ATOM 1466 C CA . MET A 1 179 ? 2.467 -11.819 -6.037 1.00 91.19 179 MET A CA 1
ATOM 1467 C C . MET A 1 179 ? 1.662 -12.098 -7.313 1.00 91.19 179 MET A C 1
ATOM 1469 O O . MET A 1 179 ? 2.223 -12.547 -8.318 1.00 91.19 179 MET A O 1
ATOM 1473 N N . PHE A 1 180 ? 0.364 -11.781 -7.326 1.00 92.38 180 PHE A N 1
ATOM 1474 C CA . PHE A 1 180 ? -0.469 -11.950 -8.518 1.00 92.38 180 PHE A CA 1
ATOM 1475 C C . PHE A 1 180 ? -0.061 -11.029 -9.668 1.00 92.38 180 PHE A C 1
ATOM 1477 O O . PHE A 1 180 ? -0.040 -11.473 -10.820 1.00 92.38 180 PHE A O 1
ATOM 1484 N N . ILE A 1 181 ? 0.320 -9.782 -9.383 1.00 93.88 181 ILE A N 1
ATOM 1485 C CA . ILE A 1 181 ? 0.876 -8.859 -10.382 1.00 93.88 181 ILE A CA 1
ATOM 1486 C C . ILE A 1 181 ? 2.152 -9.447 -10.993 1.00 93.88 181 ILE A C 1
ATOM 1488 O O . ILE A 1 181 ? 2.300 -9.452 -12.218 1.00 93.88 181 ILE A O 1
ATOM 1492 N N . LEU A 1 182 ? 3.054 -9.983 -10.167 1.00 92.69 182 LEU A N 1
ATOM 1493 C CA . LEU A 1 182 ? 4.291 -10.602 -10.638 1.00 92.69 182 LEU A CA 1
ATOM 1494 C C . LEU A 1 182 ? 4.012 -11.839 -11.498 1.00 92.69 182 LEU A C 1
ATOM 1496 O O . LEU A 1 182 ? 4.596 -11.999 -12.569 1.00 92.69 182 LEU A O 1
ATOM 1500 N N . HIS A 1 183 ? 3.093 -12.699 -11.068 1.00 91.69 183 HIS A N 1
ATOM 1501 C CA . HIS A 1 183 ? 2.693 -13.880 -11.825 1.00 91.69 183 HIS A CA 1
ATOM 1502 C C . HIS A 1 183 ? 2.071 -13.512 -13.180 1.00 91.69 183 HIS A C 1
ATOM 1504 O O . HIS A 1 183 ? 2.381 -14.126 -14.204 1.00 91.69 183 HIS A O 1
ATOM 1510 N N . ASP A 1 184 ? 1.235 -12.477 -13.213 1.00 91.69 184 ASP A N 1
ATOM 1511 C CA . ASP A 1 184 ? 0.666 -11.955 -14.451 1.00 91.69 184 ASP A CA 1
ATOM 1512 C C . ASP A 1 184 ? 1.724 -11.354 -15.363 1.00 91.69 184 ASP A C 1
ATOM 1514 O O . ASP A 1 184 ? 1.663 -11.555 -16.577 1.00 91.69 184 ASP A O 1
ATOM 1518 N N . TYR A 1 185 ? 2.709 -10.663 -14.792 1.00 91.62 185 TYR A N 1
ATOM 1519 C CA . TYR A 1 185 ? 3.846 -10.167 -15.545 1.00 91.62 185 TYR A CA 1
ATOM 1520 C C . TYR A 1 185 ? 4.609 -11.330 -16.179 1.00 91.62 185 TYR A C 1
ATOM 1522 O O . TYR A 1 185 ? 4.749 -11.344 -17.397 1.00 91.62 185 TYR A O 1
ATOM 1530 N N . ILE A 1 186 ? 4.979 -12.359 -15.407 1.00 90.56 186 ILE A N 1
ATOM 1531 C CA . ILE A 1 186 ? 5.670 -13.561 -15.908 1.00 90.56 186 ILE A CA 1
ATOM 1532 C C . ILE A 1 186 ? 4.883 -14.233 -17.040 1.00 90.56 186 ILE A C 1
ATOM 1534 O O . ILE A 1 186 ? 5.470 -14.585 -18.060 1.00 90.56 186 ILE A O 1
ATOM 1538 N N . LYS A 1 187 ? 3.558 -14.364 -16.909 1.00 89.44 187 LYS A N 1
ATOM 1539 C CA . LYS A 1 187 ? 2.690 -14.926 -17.961 1.00 89.44 187 LYS A CA 1
ATOM 1540 C C . LYS A 1 187 ? 2.681 -14.108 -19.250 1.00 89.44 187 LYS A C 1
ATOM 1542 O O . LYS A 1 187 ? 2.470 -14.666 -20.324 1.00 89.44 187 LYS A O 1
ATOM 1547 N N . LEU A 1 188 ? 2.840 -12.791 -19.146 1.00 87.31 188 LEU A N 1
ATOM 1548 C CA . LEU A 1 188 ? 2.908 -11.893 -20.297 1.00 87.31 188 LEU A CA 1
ATOM 1549 C C . LEU A 1 188 ? 4.299 -11.876 -20.944 1.00 87.31 188 LEU A C 1
ATOM 1551 O O . LEU A 1 188 ? 4.416 -11.456 -22.097 1.00 87.31 188 LEU A O 1
ATOM 1555 N N . LEU A 1 189 ? 5.342 -12.333 -20.241 1.00 86.44 189 LEU A N 1
ATOM 1556 C CA . LEU A 1 189 ? 6.683 -12.433 -20.805 1.00 86.44 189 LEU A CA 1
ATOM 1557 C C . LEU A 1 189 ? 6.766 -13.597 -21.797 1.00 86.44 189 LEU A C 1
ATOM 1559 O O . LEU A 1 189 ? 6.507 -14.751 -21.471 1.00 86.44 189 LEU A O 1
ATOM 1563 N N . ASP A 1 190 ? 7.217 -13.298 -23.014 1.00 76.44 190 ASP A N 1
ATOM 1564 C CA . ASP A 1 190 ? 7.627 -14.320 -23.976 1.00 76.44 190 ASP A CA 1
ATOM 1565 C C . ASP A 1 190 ? 9.046 -14.810 -23.619 1.00 76.44 190 ASP A C 1
ATOM 1567 O O . ASP A 1 190 ? 9.999 -14.025 -23.733 1.00 76.44 190 ASP A O 1
ATOM 1571 N N . PRO A 1 191 ? 9.238 -16.083 -23.215 1.00 68.19 191 PRO A N 1
ATOM 1572 C CA . PRO A 1 191 ? 10.540 -16.592 -22.782 1.00 68.19 191 PRO A CA 1
ATOM 1573 C C . PRO A 1 191 ? 11.618 -16.468 -23.868 1.00 68.19 191 PRO A C 1
ATOM 1575 O O . PRO A 1 191 ? 12.800 -16.339 -23.550 1.00 68.19 191 PRO A O 1
ATOM 1578 N N . LYS A 1 192 ? 11.234 -16.432 -25.152 1.00 62.38 192 LYS A N 1
ATOM 1579 C CA . LYS A 1 192 ? 12.175 -16.298 -26.275 1.00 62.38 192 LYS A CA 1
ATOM 1580 C C . LYS A 1 192 ? 12.699 -14.873 -26.468 1.00 62.38 192 LYS A C 1
ATOM 1582 O O . LYS A 1 192 ? 13.772 -14.706 -27.036 1.00 62.38 192 LYS A O 1
ATOM 1587 N N . LYS A 1 193 ? 11.975 -13.852 -25.994 1.00 62.16 193 LYS A N 1
ATOM 1588 C CA . LYS A 1 193 ? 12.369 -12.432 -26.096 1.00 62.16 193 LYS A CA 1
ATOM 1589 C C . LYS A 1 193 ? 13.151 -11.926 -24.879 1.00 62.16 193 LYS A C 1
ATOM 1591 O O . LYS A 1 193 ? 13.735 -10.850 -24.941 1.00 62.16 193 LYS A O 1
ATOM 1596 N N . GLN A 1 194 ? 13.148 -12.680 -23.776 1.00 58.34 194 GLN A N 1
ATOM 1597 C CA . GLN A 1 194 ? 13.774 -12.289 -22.505 1.00 58.34 194 GLN A CA 1
ATOM 1598 C C . GLN A 1 194 ? 15.249 -12.696 -22.387 1.00 58.34 194 GLN A C 1
ATOM 1600 O O . GLN A 1 194 ? 15.995 -12.083 -21.619 1.00 58.34 194 GLN A O 1
ATOM 1605 N N . ILE A 1 195 ? 15.699 -13.698 -23.152 1.00 53.75 195 ILE A N 1
ATOM 1606 C CA . ILE A 1 195 ? 17.128 -13.995 -23.284 1.00 53.75 195 ILE A CA 1
ATOM 1607 C C . ILE A 1 195 ? 17.718 -12.832 -24.069 1.00 53.75 195 ILE A C 1
ATOM 1609 O O . ILE A 1 195 ? 17.354 -12.622 -25.222 1.00 53.75 195 ILE A O 1
ATOM 1613 N N . ALA A 1 196 ? 18.577 -12.046 -23.424 1.00 46.59 196 ALA A N 1
ATOM 1614 C CA . ALA A 1 196 ? 19.233 -10.905 -24.036 1.00 46.59 196 ALA A CA 1
ATOM 1615 C C . ALA A 1 196 ? 19.955 -11.347 -25.319 1.00 46.59 196 ALA A C 1
ATOM 1617 O O . ALA A 1 196 ? 21.082 -11.839 -25.272 1.00 46.59 196 ALA A O 1
ATOM 1618 N N . ALA A 1 197 ? 19.308 -11.166 -26.471 1.00 41.88 197 ALA A N 1
ATOM 1619 C CA . ALA A 1 197 ? 20.007 -11.124 -27.734 1.00 41.88 197 ALA A CA 1
ATOM 1620 C C . ALA A 1 197 ? 20.977 -9.951 -27.608 1.00 41.88 197 ALA A C 1
ATOM 1622 O O . ALA A 1 197 ? 20.578 -8.800 -27.424 1.00 41.88 197 ALA A O 1
ATOM 1623 N N . LYS A 1 198 ? 22.268 -10.275 -27.576 1.00 39.34 198 LYS A N 1
ATOM 1624 C CA . LYS A 1 198 ? 23.343 -9.304 -27.699 1.00 39.34 198 LYS A CA 1
ATOM 1625 C C . LYS A 1 198 ? 23.098 -8.599 -29.027 1.00 39.34 198 LYS A C 1
ATOM 1627 O O . LYS A 1 198 ? 23.314 -9.207 -30.068 1.00 39.34 198 LYS A O 1
ATOM 1632 N N . ASP A 1 199 ? 22.574 -7.381 -28.962 1.00 43.38 199 ASP A N 1
ATOM 1633 C CA . ASP A 1 199 ? 22.347 -6.531 -30.124 1.00 43.38 199 ASP A CA 1
ATOM 1634 C C . ASP A 1 199 ? 23.718 -6.318 -30.781 1.00 43.38 199 ASP A C 1
ATOM 1636 O O . ASP A 1 199 ? 24.580 -5.598 -30.264 1.00 43.38 199 ASP A O 1
ATOM 1640 N N . SER A 1 200 ? 24.001 -7.111 -31.814 1.00 35.59 200 SER A N 1
ATOM 1641 C CA . SER A 1 200 ? 25.204 -6.995 -32.624 1.00 35.59 200 SER A CA 1
ATOM 1642 C C . SER A 1 200 ? 25.051 -5.706 -33.405 1.00 35.59 200 SER A C 1
ATOM 1644 O O . SER A 1 200 ? 24.148 -5.599 -34.229 1.00 35.59 200 SER A O 1
ATOM 1646 N N . GLY A 1 201 ? 25.884 -4.727 -33.059 1.00 46.78 201 GLY A N 1
ATOM 1647 C CA . GLY A 1 201 ? 25.749 -3.360 -33.523 1.00 46.78 201 GLY A CA 1
ATOM 1648 C C . GLY A 1 201 ? 25.610 -3.240 -35.033 1.00 46.78 201 GLY A C 1
ATOM 1649 O O . GLY A 1 201 ? 26.400 -3.812 -35.774 1.00 46.78 201 GLY A O 1
ATOM 1650 N N . ASP A 1 202 ? 24.669 -2.398 -35.438 1.00 32.62 202 ASP A N 1
ATOM 1651 C CA . ASP A 1 202 ? 24.802 -1.609 -36.650 1.00 32.62 202 ASP A CA 1
ATOM 1652 C C . ASP A 1 202 ? 24.684 -0.138 -36.257 1.00 32.62 202 ASP A C 1
ATOM 1654 O O . ASP A 1 202 ? 23.610 0.420 -36.027 1.00 32.62 202 ASP A O 1
ATOM 1658 N N . SER A 1 203 ? 25.849 0.490 -36.133 1.00 43.12 203 SER A N 1
ATOM 1659 C CA . SER A 1 203 ? 25.985 1.931 -36.235 1.00 43.12 203 SER A CA 1
ATOM 1660 C C . SER A 1 203 ? 25.613 2.338 -37.659 1.00 43.12 203 SER A C 1
ATOM 1662 O O . SER A 1 203 ? 26.447 2.240 -38.557 1.00 43.12 203 SER A O 1
ATOM 1664 N N . ASN A 1 204 ? 24.391 2.822 -37.868 1.00 31.12 204 ASN A N 1
ATOM 1665 C CA . ASN A 1 204 ? 24.091 3.636 -39.041 1.00 31.12 204 ASN A CA 1
ATOM 1666 C C . ASN A 1 204 ? 24.102 5.115 -38.636 1.00 31.12 204 ASN A C 1
ATOM 1668 O O . ASN A 1 204 ? 23.270 5.522 -37.821 1.00 31.12 204 ASN A O 1
ATOM 1672 N N . PRO A 1 205 ? 25.031 5.930 -39.170 1.00 40.00 205 PRO A N 1
ATOM 1673 C CA . PRO A 1 205 ? 24.974 7.370 -39.018 1.00 40.00 205 PRO A CA 1
ATOM 1674 C C . PRO A 1 205 ? 23.921 7.895 -39.997 1.00 40.00 205 PRO A C 1
ATOM 1676 O O . PRO A 1 205 ? 23.954 7.568 -41.184 1.00 40.00 205 PRO A O 1
ATOM 1679 N N . VAL A 1 206 ? 22.984 8.707 -39.518 1.00 36.06 206 VAL A N 1
ATOM 1680 C CA . VAL A 1 206 ? 22.112 9.488 -40.399 1.00 36.06 206 VAL A CA 1
ATOM 1681 C C . VAL A 1 206 ? 22.306 10.964 -40.074 1.00 36.06 206 VAL A C 1
ATOM 1683 O O . VAL A 1 206 ? 22.348 11.348 -38.907 1.00 36.06 206 VAL A O 1
ATOM 1686 N N . GLN A 1 207 ? 22.528 11.679 -41.176 1.00 34.78 207 GLN A N 1
ATOM 1687 C CA . GLN A 1 207 ? 22.908 13.073 -41.409 1.00 34.78 207 GLN A CA 1
ATOM 1688 C C . GLN A 1 207 ? 22.193 14.123 -40.561 1.00 34.78 207 GLN A C 1
ATOM 1690 O O . GLN A 1 207 ? 20.982 13.956 -40.300 1.00 34.78 207 GLN A O 1
#

Secondary structure (DSSP, 8-state):
-B--TTT----SSPPP-SGGGSS-STTTSTTPPPP-B-PPPP------SHHHHHHHHHHHHHHHHH-HHHHHHHHHHHHHHHHHH-------HHHHHHHHHHHHHHHHHHHHHHHHT---S-------HHHHHTTPPTT---TT--------------S---GGGSSS----HHHHHHHHHHHHHHHHS-HHHHS------------